Protein AF-A0A1S4E9Z4-F1 (afdb_monomer_lite)

Organism: Diaphorina citri (NCBI:txid121845)

Radius of gyration: 25.19 Å; chains: 1; bounding box: 58×31×71 Å

Secondary structure (DSSP, 8-state):
-HHHHHHHHHHHHHHHHHHHHHHHHHHHHHHHHHHHHHS-----HHHHHHHHHHHHHHHHHHHHHHHHHHHHHHHHHHHHHHHHHHHHHHHHHHHHHHHH-GGG--HHHHHHHHHHHHHHHHHHHHHHHHHHHHHHHHHHHHHHHHHHHHHHHHTT-HHHHHHHHHHHHHHHHT----EETTTEE-SHHHHHHHHHHHHHHHHHHHHHHHHHHHTT--

InterPro domains:
  IPR013604 7TM chemosensory receptor [PF08395] (8-210)

Structure (mmCIF, N/CA/C/O backbone):
data_AF-A0A1S4E9Z4-F1
#
_entry.id   AF-A0A1S4E9Z4-F1
#
loop_
_atom_site.group_PDB
_atom_site.id
_atom_site.type_symbol
_atom_site.label_atom_id
_atom_site.label_alt_id
_atom_site.label_comp_id
_atom_site.label_asym_id
_atom_site.label_entity_id
_atom_site.label_seq_id
_atom_site.pdbx_PDB_ins_code
_atom_site.Cartn_x
_atom_site.Cartn_y
_atom_site.Cartn_z
_atom_site.occupancy
_atom_site.B_iso_or_equiv
_atom_site.auth_seq_id
_atom_site.auth_comp_id
_atom_site.auth_asym_id
_atom_site.auth_atom_id
_atom_site.pdbx_PDB_model_num
ATOM 1 N N . MET A 1 1 ? -2.855 9.657 -20.434 1.00 43.00 1 MET A N 1
ATOM 2 C CA . MET A 1 1 ? -1.907 9.952 -19.331 1.00 43.00 1 MET A CA 1
ATOM 3 C C . MET A 1 1 ? -2.501 10.891 -18.266 1.00 43.00 1 MET A C 1
ATOM 5 O O . MET A 1 1 ? -2.193 10.701 -17.098 1.00 43.00 1 MET A O 1
ATOM 9 N N . ALA A 1 2 ? -3.390 11.838 -18.617 1.00 35.00 2 ALA A N 1
ATOM 10 C CA . ALA A 1 2 ? -4.047 12.732 -17.647 1.00 35.00 2 ALA A CA 1
ATOM 11 C C . ALA A 1 2 ? -5.065 12.035 -16.707 1.00 35.00 2 ALA A C 1
ATOM 13 O O . ALA A 1 2 ? -4.995 12.238 -15.501 1.00 35.00 2 ALA A O 1
ATOM 14 N N . CYS A 1 3 ? -5.935 11.147 -17.216 1.00 40.59 3 CYS A N 1
ATOM 15 C CA . CYS A 1 3 ? -6.922 10.420 -16.386 1.00 40.59 3 CYS A CA 1
ATOM 16 C C . CYS A 1 3 ? -6.298 9.486 -15.330 1.00 40.59 3 CYS A C 1
ATOM 18 O O . CYS A 1 3 ? -6.796 9.371 -14.216 1.00 40.59 3 CYS A O 1
ATOM 20 N N . THR A 1 4 ? -5.170 8.843 -15.641 1.00 50.19 4 THR A N 1
ATOM 21 C CA . THR A 1 4 ? -4.447 8.001 -14.670 1.00 50.19 4 THR A CA 1
ATOM 22 C C . THR A 1 4 ? -3.785 8.835 -13.571 1.00 50.19 4 THR A C 1
ATOM 24 O O . THR A 1 4 ? -3.665 8.390 -12.436 1.00 50.19 4 THR A O 1
ATOM 27 N N . LEU A 1 5 ? -3.383 10.075 -13.881 1.00 54.69 5 LEU A N 1
ATOM 28 C CA . LEU A 1 5 ? -2.789 10.979 -12.896 1.00 54.69 5 LEU A CA 1
ATOM 29 C C . LEU A 1 5 ? -3.843 11.483 -11.894 1.00 54.69 5 LEU A C 1
ATOM 31 O O . LEU A 1 5 ? -3.550 11.571 -10.704 1.00 54.69 5 LEU A O 1
ATOM 35 N N . SER A 1 6 ? -5.074 11.754 -12.348 1.00 61.81 6 SER A N 1
ATOM 36 C CA . SER A 1 6 ? -6.177 12.137 -11.457 1.00 61.81 6 SER A CA 1
ATOM 37 C C . SER A 1 6 ? -6.615 10.991 -10.545 1.00 61.81 6 SER A C 1
ATOM 39 O O . SER A 1 6 ? -6.809 11.222 -9.355 1.00 61.81 6 SER A O 1
ATOM 41 N N . ALA A 1 7 ? -6.700 9.760 -11.061 1.00 65.94 7 ALA A N 1
ATOM 42 C CA . ALA A 1 7 ? -7.062 8.588 -10.260 1.00 65.94 7 ALA A CA 1
ATOM 43 C C . ALA A 1 7 ? -6.019 8.289 -9.166 1.00 65.94 7 ALA A C 1
ATOM 45 O O . ALA A 1 7 ? -6.377 8.086 -8.009 1.00 65.94 7 ALA A O 1
ATOM 46 N N . ASN A 1 8 ? -4.723 8.368 -9.481 1.00 67.44 8 ASN A N 1
ATOM 47 C CA . ASN A 1 8 ? -3.658 8.102 -8.505 1.00 67.44 8 ASN A CA 1
ATOM 48 C C . ASN A 1 8 ? -3.582 9.157 -7.394 1.00 67.44 8 ASN A C 1
ATOM 50 O O . ASN A 1 8 ? -3.351 8.823 -6.227 1.00 67.44 8 ASN A O 1
ATOM 54 N N . ASN A 1 9 ? -3.803 10.428 -7.738 1.00 76.00 9 ASN A N 1
ATOM 55 C CA . ASN A 1 9 ? -3.884 11.504 -6.753 1.00 76.00 9 ASN A CA 1
ATOM 56 C C . ASN A 1 9 ? -5.102 11.322 -5.842 1.00 76.00 9 ASN A C 1
ATOM 58 O O . ASN A 1 9 ? -5.003 11.534 -4.636 1.00 76.00 9 ASN A O 1
ATOM 62 N N . LEU A 1 10 ? -6.222 10.873 -6.410 1.00 78.50 10 LEU A N 1
ATOM 63 C CA . LEU A 1 10 ? -7.445 10.595 -5.673 1.00 78.50 10 LEU A CA 1
ATOM 64 C C . LEU A 1 10 ? -7.266 9.411 -4.706 1.00 78.50 10 LEU A C 1
ATOM 66 O O . LEU A 1 10 ? -7.576 9.545 -3.526 1.00 78.50 10 LEU A O 1
ATOM 70 N N . ILE A 1 11 ? -6.682 8.295 -5.159 1.00 78.69 11 ILE A N 1
ATOM 71 C CA . ILE A 1 11 ? -6.365 7.135 -4.305 1.00 78.69 11 ILE A CA 1
ATOM 72 C C . ILE A 1 11 ? -5.409 7.544 -3.176 1.00 78.69 11 ILE A C 1
ATOM 74 O O . ILE A 1 11 ? -5.629 7.195 -2.018 1.00 78.69 11 ILE A O 1
ATOM 78 N N . SER A 1 12 ? -4.374 8.329 -3.487 1.00 78.44 12 SER A N 1
ATOM 79 C CA . SER A 1 12 ? -3.409 8.804 -2.488 1.00 78.44 12 SER A CA 1
ATOM 80 C C . SER A 1 12 ? -4.058 9.721 -1.449 1.00 78.44 12 SER A C 1
ATOM 82 O O . SER A 1 12 ? -3.782 9.582 -0.258 1.00 78.44 12 SER A O 1
ATOM 84 N N . LEU A 1 13 ? -4.948 10.624 -1.880 1.00 82.31 13 LEU A N 1
ATOM 85 C CA . LEU A 1 13 ? -5.719 11.494 -0.993 1.00 82.31 13 LEU A CA 1
ATOM 86 C C . LEU A 1 13 ? -6.661 10.682 -0.097 1.00 82.31 13 LEU A C 1
ATOM 88 O O . LEU A 1 13 ? -6.717 10.927 1.105 1.00 82.31 13 LEU A O 1
ATOM 92 N N . PHE A 1 14 ? -7.349 9.677 -0.643 1.00 81.81 14 PHE A N 1
ATOM 93 C CA . PHE A 1 14 ? -8.195 8.793 0.156 1.00 81.81 14 PHE A CA 1
ATOM 94 C C . PHE A 1 14 ? -7.383 8.015 1.190 1.00 81.81 14 PHE A C 1
ATOM 96 O O . PHE A 1 14 ? -7.739 8.020 2.364 1.00 81.81 14 PHE A O 1
ATOM 103 N N . LEU A 1 15 ? -6.247 7.425 0.808 1.00 80.44 15 LEU A N 1
ATOM 104 C CA . LEU A 1 15 ? -5.346 6.758 1.755 1.00 80.44 15 LEU A CA 1
ATOM 105 C C . LEU A 1 15 ? -4.772 7.727 2.806 1.00 80.44 15 LEU A C 1
ATOM 107 O O . LEU A 1 15 ? -4.434 7.307 3.914 1.00 80.44 15 LEU A O 1
ATOM 111 N N . LEU A 1 16 ? -4.639 9.018 2.481 1.00 82.06 16 LEU A N 1
ATOM 112 C CA . LEU A 1 16 ? -4.282 10.073 3.435 1.00 82.06 16 LEU A CA 1
ATOM 113 C C . LEU A 1 16 ? -5.369 10.302 4.475 1.00 82.06 16 LEU A C 1
ATOM 115 O O . LEU A 1 16 ? -5.089 10.246 5.673 1.00 82.06 16 LEU A O 1
ATOM 119 N N . ILE A 1 17 ? -6.598 10.498 4.009 1.00 82.50 17 ILE A N 1
ATOM 120 C CA . ILE A 1 17 ? -7.764 10.685 4.867 1.00 82.50 17 ILE A CA 1
ATOM 121 C C . ILE A 1 17 ? -7.945 9.458 5.768 1.00 82.50 17 ILE A C 1
ATOM 123 O O . ILE A 1 17 ? -8.094 9.617 6.976 1.00 82.50 17 ILE A O 1
ATOM 127 N N . MET A 1 18 ? -7.821 8.243 5.221 1.00 80.38 18 MET A N 1
ATOM 128 C CA . MET A 1 18 ? -7.981 7.015 6.002 1.00 80.38 18 MET A CA 1
ATOM 129 C C . MET A 1 18 ? -6.928 6.850 7.100 1.00 80.38 18 MET A C 1
ATOM 131 O O . MET A 1 18 ? -7.279 6.482 8.221 1.00 80.38 18 MET A O 1
ATOM 135 N N . GLU A 1 19 ? -5.649 7.128 6.817 1.00 81.62 19 GLU A N 1
ATOM 136 C CA . GLU A 1 19 ? -4.613 7.071 7.859 1.00 81.62 19 GLU A CA 1
ATOM 137 C C . GLU A 1 19 ? -4.897 8.097 8.959 1.00 81.62 19 GLU A C 1
ATOM 139 O O . GLU A 1 19 ? -4.782 7.775 10.141 1.00 81.62 19 GLU A O 1
ATOM 144 N N . PHE A 1 20 ? -5.288 9.320 8.588 1.00 80.44 20 PHE A N 1
ATOM 145 C CA . PHE A 1 20 ? -5.605 10.361 9.562 1.00 80.44 20 PHE A CA 1
ATOM 146 C C . PHE A 1 20 ? -6.787 9.956 10.452 1.00 80.44 20 PHE A C 1
ATOM 148 O O . PHE A 1 20 ? -6.697 10.070 11.674 1.00 80.44 20 PHE A O 1
ATOM 155 N N . SER A 1 21 ? -7.852 9.409 9.860 1.00 82.56 21 SER A N 1
ATOM 156 C CA . SER A 1 21 ? -9.014 8.904 10.593 1.00 82.56 21 SER A CA 1
ATOM 157 C C . SER A 1 21 ? -8.640 7.803 11.589 1.00 82.56 21 SER A C 1
ATOM 159 O O . SER A 1 21 ? -9.035 7.880 12.751 1.00 82.56 21 SER A O 1
ATOM 161 N N . TYR A 1 22 ? -7.836 6.811 11.189 1.00 78.69 22 TYR A N 1
ATOM 162 C CA . TYR A 1 22 ? -7.399 5.758 12.114 1.00 78.69 22 TYR A CA 1
ATOM 163 C C . TYR A 1 22 ? -6.471 6.264 13.207 1.00 78.69 22 TYR A C 1
ATOM 165 O O . TYR A 1 22 ? -6.598 5.857 14.362 1.00 78.69 22 TYR A O 1
ATOM 173 N N . LYS A 1 23 ? -5.561 7.178 12.871 1.00 80.94 23 LYS A N 1
ATOM 174 C CA . LYS A 1 23 ? -4.665 7.789 13.850 1.00 80.94 23 LYS A CA 1
ATOM 175 C C . LYS A 1 23 ? -5.448 8.538 14.928 1.00 80.94 23 LYS A C 1
ATOM 177 O O . LYS A 1 23 ? -5.080 8.464 16.099 1.00 80.94 23 LYS A O 1
ATOM 182 N N . GLU A 1 24 ? -6.534 9.206 14.548 1.00 83.19 24 GLU A N 1
ATOM 183 C CA . GLU A 1 24 ? -7.427 9.893 15.480 1.00 83.19 24 GLU A CA 1
ATOM 184 C C . GLU A 1 24 ? -8.191 8.909 16.382 1.00 83.19 24 GLU A C 1
ATOM 186 O O . GLU A 1 24 ? -8.194 9.082 17.599 1.00 83.19 24 GLU A O 1
ATOM 191 N N . ILE A 1 25 ? -8.746 7.817 15.838 1.00 78.06 25 ILE A N 1
ATOM 192 C CA . ILE A 1 25 ? -9.375 6.759 16.658 1.00 78.06 25 ILE A CA 1
ATOM 193 C C . ILE A 1 25 ? -8.369 6.179 17.657 1.00 78.06 25 ILE A C 1
ATOM 195 O O . ILE A 1 25 ? -8.655 6.069 18.850 1.00 78.06 25 ILE A O 1
ATOM 199 N N . THR A 1 26 ? -7.173 5.823 17.185 1.00 80.88 26 THR A N 1
ATOM 200 C CA . THR A 1 26 ? -6.109 5.260 18.023 1.00 80.88 26 THR A CA 1
ATOM 201 C C . THR A 1 26 ? -5.676 6.246 19.106 1.00 80.88 26 THR A C 1
ATOM 203 O O . THR A 1 26 ? -5.389 5.838 20.233 1.00 80.88 26 THR A O 1
ATOM 206 N N . ARG A 1 27 ? -5.661 7.549 18.809 1.00 83.25 27 ARG A N 1
ATOM 207 C CA . ARG A 1 27 ? -5.411 8.594 19.804 1.00 83.25 27 ARG A CA 1
ATOM 208 C C . ARG A 1 27 ? -6.520 8.638 20.857 1.00 83.25 27 ARG A C 1
ATOM 210 O O . ARG A 1 27 ? -6.200 8.578 22.040 1.00 83.25 27 ARG A O 1
ATOM 217 N N . GLN A 1 28 ? -7.791 8.659 20.457 1.00 80.44 28 GLN A N 1
ATOM 218 C CA . GLN A 1 28 ? -8.918 8.659 21.399 1.00 80.44 28 GLN A CA 1
ATOM 219 C C . GLN A 1 28 ? -8.912 7.416 22.300 1.00 80.44 28 GLN A C 1
ATOM 221 O O . GLN A 1 28 ? -9.131 7.521 23.505 1.00 80.44 28 GLN A O 1
ATOM 226 N N . LEU A 1 29 ? -8.582 6.242 21.752 1.00 75.50 29 LEU A N 1
ATOM 227 C CA . LEU A 1 29 ? -8.421 5.010 22.529 1.00 75.50 29 LEU A CA 1
ATOM 228 C C . LEU A 1 29 ? -7.267 5.101 23.544 1.00 75.50 29 LEU A C 1
ATOM 230 O O . LEU A 1 29 ? -7.413 4.656 24.685 1.00 75.50 29 LEU A O 1
ATOM 234 N N . LYS A 1 30 ? -6.134 5.709 23.165 1.00 80.38 30 LYS A N 1
ATOM 235 C CA . LYS A 1 30 ? -5.008 5.956 24.083 1.00 80.38 30 LYS A CA 1
ATOM 236 C C . LYS A 1 30 ? -5.375 6.945 25.185 1.00 80.38 30 LYS A C 1
ATOM 238 O O . LYS A 1 30 ? -5.059 6.686 26.345 1.00 80.38 30 LYS A O 1
ATOM 243 N N . ASP A 1 31 ? -6.068 8.027 24.844 1.00 80.38 31 ASP A N 1
ATOM 244 C CA . ASP A 1 31 ? -6.520 9.031 25.808 1.00 80.38 31 ASP A CA 1
ATOM 245 C C . ASP A 1 31 ? -7.483 8.401 26.822 1.00 80.38 31 ASP A C 1
ATOM 247 O O . ASP A 1 31 ? -7.303 8.566 28.029 1.00 80.38 31 ASP A O 1
ATOM 251 N N . LEU A 1 32 ? -8.420 7.561 26.368 1.00 70.19 32 LEU A N 1
ATOM 252 C CA . LEU A 1 32 ? -9.260 6.758 27.258 1.00 70.19 32 LEU A CA 1
ATOM 253 C C . LEU A 1 32 ? -8.442 5.819 28.142 1.00 70.19 32 LEU A C 1
ATOM 255 O O . LEU A 1 32 ? -8.691 5.744 29.341 1.00 70.19 32 LEU A O 1
ATOM 259 N N . SER A 1 33 ? -7.453 5.122 27.583 1.00 68.00 33 SER A N 1
ATOM 260 C CA . SER A 1 33 ? -6.565 4.228 28.339 1.00 68.00 33 SER A CA 1
ATOM 261 C C . SER A 1 33 ? -5.770 4.957 29.429 1.00 68.00 33 SER A C 1
ATOM 263 O O . SER A 1 33 ? -5.533 4.370 30.490 1.00 68.00 33 SER A O 1
ATOM 265 N N . ASN A 1 34 ? -5.377 6.209 29.184 1.00 70.56 34 ASN A N 1
ATOM 266 C CA . ASN A 1 34 ? -4.647 7.050 30.132 1.00 70.56 34 ASN A CA 1
ATOM 267 C C . ASN A 1 34 ? -5.576 7.637 31.202 1.00 70.56 34 ASN A C 1
ATOM 269 O O . ASN A 1 34 ? -5.252 7.583 32.383 1.00 70.56 34 ASN A O 1
ATOM 273 N N . VAL A 1 35 ? -6.760 8.127 30.821 1.00 66.44 35 VAL A N 1
ATOM 274 C CA . VAL A 1 35 ? -7.779 8.625 31.767 1.00 66.44 35 VAL A CA 1
ATOM 275 C C . VAL A 1 35 ? -8.266 7.509 32.695 1.00 66.44 35 VAL A C 1
ATOM 277 O O . VAL A 1 35 ? -8.424 7.729 33.895 1.00 66.44 35 VAL A O 1
ATOM 280 N N . SER A 1 36 ? -8.423 6.294 32.163 1.00 56.03 36 SER A N 1
ATOM 281 C CA . SER A 1 36 ? -8.783 5.098 32.939 1.00 56.03 36 SER A CA 1
ATOM 282 C C . SER A 1 36 ? -7.702 4.687 33.947 1.00 56.03 36 SER A C 1
ATOM 284 O O . SER A 1 36 ? -7.989 3.947 34.880 1.00 56.03 36 SER A O 1
ATOM 286 N N . LEU A 1 37 ? -6.454 5.137 33.761 1.00 54.00 37 LEU A N 1
ATOM 287 C CA . LEU A 1 37 ? -5.337 4.845 34.662 1.00 54.00 37 LEU A CA 1
ATOM 288 C C . LEU A 1 37 ? -5.377 5.706 35.939 1.00 54.00 37 LEU A C 1
ATOM 290 O O . LEU A 1 37 ? -4.824 5.309 36.959 1.00 54.00 37 LEU A O 1
ATOM 294 N N . THR A 1 38 ? -6.014 6.880 35.883 1.00 52.72 38 THR A N 1
ATOM 295 C CA . THR A 1 38 ? -5.905 7.919 36.925 1.00 52.72 38 THR A CA 1
ATOM 296 C C . THR A 1 38 ? -7.136 8.004 37.826 1.00 52.72 38 THR A C 1
ATOM 298 O O . THR A 1 38 ? -7.078 8.588 38.906 1.00 52.72 38 THR A O 1
ATOM 301 N N . ARG A 1 39 ? -8.280 7.459 37.403 1.00 47.03 39 ARG A N 1
ATOM 302 C CA . ARG A 1 39 ? -9.539 7.612 38.136 1.00 47.03 39 ARG A CA 1
ATOM 303 C C . ARG A 1 39 ? -10.352 6.330 38.043 1.00 47.03 39 ARG A C 1
ATOM 305 O O . ARG A 1 39 ? -10.530 5.799 36.953 1.00 47.03 39 ARG A O 1
ATOM 312 N N . THR A 1 40 ? -10.853 5.870 39.187 1.00 46.25 40 THR A N 1
ATOM 313 C CA . THR A 1 40 ? -11.803 4.764 39.369 1.00 46.25 40 THR A CA 1
ATOM 314 C C . THR A 1 40 ? -13.086 5.045 38.583 1.00 46.25 40 THR A C 1
ATOM 316 O O . THR A 1 40 ? -14.074 5.530 39.124 1.00 46.25 40 THR A O 1
ATOM 319 N N . VAL A 1 41 ? -13.045 4.861 37.270 1.00 51.47 41 VAL A N 1
ATOM 320 C CA . VAL A 1 41 ? -14.115 5.246 36.357 1.00 51.47 41 VAL A CA 1
ATOM 321 C C . VAL A 1 41 ? -14.566 3.984 35.659 1.00 51.47 41 VAL A C 1
ATOM 323 O O . VAL A 1 41 ? -13.872 3.455 34.797 1.00 51.47 41 VAL A O 1
ATOM 326 N N . LEU A 1 42 ? -15.746 3.538 36.093 1.00 52.66 42 LEU A N 1
ATOM 327 C CA . LEU A 1 42 ? -16.784 2.923 35.276 1.00 52.66 42 LEU A CA 1
ATOM 328 C C . LEU A 1 42 ? -16.580 3.390 33.835 1.00 52.66 42 LEU A C 1
ATOM 330 O O . LEU A 1 42 ? -16.887 4.544 33.521 1.00 52.66 42 LEU A O 1
ATOM 334 N N . ILE A 1 43 ? -15.927 2.562 33.017 1.00 56.72 43 ILE A N 1
ATOM 335 C CA . ILE A 1 43 ? -15.601 2.905 31.632 1.00 56.72 43 ILE A CA 1
ATOM 336 C C . ILE A 1 43 ? -16.911 3.396 31.047 1.00 56.72 43 ILE A C 1
ATOM 338 O O . ILE A 1 43 ? -17.878 2.640 31.058 1.00 56.72 43 ILE A O 1
ATOM 342 N N . SER A 1 44 ? -16.995 4.676 30.660 1.00 62.72 44 SER A N 1
ATOM 343 C CA . SER A 1 44 ? -18.263 5.234 30.198 1.00 62.72 44 SER A CA 1
ATOM 344 C C . SER A 1 44 ? -18.644 4.438 28.961 1.00 62.72 44 SER A C 1
ATOM 346 O O . SER A 1 44 ? -18.094 4.641 27.877 1.00 62.72 44 SER A O 1
ATOM 348 N N . THR A 1 45 ? -19.523 3.462 29.155 1.00 65.56 45 THR A N 1
ATOM 349 C CA . THR A 1 45 ? -19.918 2.465 28.164 1.00 65.56 45 THR A CA 1
ATOM 350 C C . THR A 1 45 ? -20.433 3.173 26.920 1.00 65.56 45 THR A C 1
ATOM 352 O O . THR A 1 45 ? -20.124 2.763 25.808 1.00 65.56 45 THR A O 1
ATOM 355 N N . ASN A 1 46 ? -21.066 4.334 27.107 1.00 69.31 46 ASN A N 1
ATOM 356 C CA . ASN A 1 46 ? -21.480 5.265 26.061 1.00 69.31 46 ASN A CA 1
ATOM 357 C C . ASN A 1 46 ? -20.318 5.789 25.198 1.00 69.31 46 ASN A C 1
ATOM 359 O O . ASN A 1 46 ? -20.461 5.903 23.982 1.00 69.31 46 ASN A O 1
ATOM 363 N N . HIS A 1 47 ? -19.159 6.096 25.785 1.00 72.12 47 HIS A N 1
ATOM 364 C CA . HIS A 1 47 ? -17.995 6.571 25.036 1.00 72.12 47 HIS A CA 1
ATOM 365 C C . HIS A 1 47 ? -17.342 5.436 24.235 1.00 72.12 47 HIS A C 1
ATOM 367 O O . HIS A 1 47 ? -17.040 5.621 23.057 1.00 72.12 47 HIS A O 1
ATOM 373 N N . VAL A 1 48 ? -17.189 4.247 24.831 1.00 76.00 48 VAL A N 1
ATOM 374 C CA . VAL A 1 48 ? -16.686 3.058 24.115 1.00 76.00 48 VAL A CA 1
ATOM 375 C C . VAL A 1 48 ? -17.644 2.656 22.998 1.00 76.00 48 VAL A C 1
ATOM 377 O O . VAL A 1 48 ? -17.209 2.376 21.885 1.00 76.00 48 VAL A O 1
ATOM 380 N N . HIS A 1 49 ? -18.951 2.711 23.255 1.00 78.38 49 HIS A N 1
ATOM 381 C CA . HIS A 1 49 ? -19.976 2.460 22.250 1.00 78.38 49 HIS A CA 1
ATOM 382 C C . HIS A 1 49 ? -19.879 3.448 21.083 1.00 78.38 49 HIS A C 1
ATOM 384 O O . HIS A 1 49 ? -19.968 3.050 19.923 1.00 78.38 49 HIS A O 1
ATOM 390 N N . ARG A 1 50 ? -19.651 4.736 21.368 1.00 78.94 50 ARG A N 1
ATOM 391 C CA . ARG A 1 50 ? -19.474 5.757 20.330 1.00 78.94 50 ARG A CA 1
ATOM 392 C C . ARG A 1 50 ? -18.225 5.506 19.487 1.00 78.94 50 ARG A C 1
ATOM 394 O O . ARG A 1 50 ? -18.312 5.559 18.266 1.00 78.94 50 ARG A O 1
ATOM 401 N N . ILE A 1 51 ? -17.089 5.184 20.112 1.00 80.00 51 ILE A N 1
ATOM 402 C CA . ILE A 1 51 ? -15.861 4.839 19.376 1.00 80.00 51 ILE A CA 1
ATOM 403 C C . ILE A 1 51 ? -16.065 3.580 18.532 1.00 80.00 51 ILE A C 1
ATOM 405 O O . ILE A 1 51 ? -15.633 3.551 17.383 1.00 80.00 51 ILE A O 1
ATOM 409 N N . ARG A 1 52 ? -16.767 2.570 19.057 1.00 81.56 52 ARG A N 1
ATOM 410 C CA . ARG A 1 52 ? -17.122 1.361 18.304 1.00 81.56 52 ARG A CA 1
ATOM 411 C C . ARG A 1 52 ? -17.931 1.690 17.050 1.00 81.56 52 ARG A C 1
ATOM 413 O O . ARG A 1 52 ? -17.609 1.168 15.987 1.00 81.56 52 ARG A O 1
ATOM 420 N N . LEU A 1 53 ? -18.945 2.553 17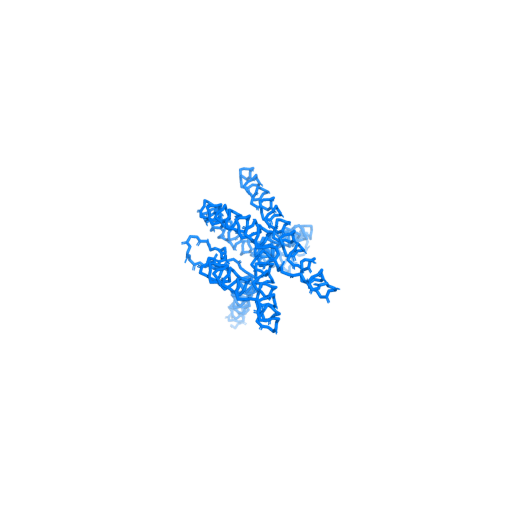.155 1.00 81.75 53 LEU A N 1
ATOM 421 C CA . LEU A 1 53 ? -19.749 2.986 16.003 1.00 81.75 53 LEU A CA 1
ATOM 422 C C . LEU A 1 53 ? -18.901 3.727 14.963 1.00 81.75 53 LEU A C 1
ATOM 424 O O . LEU A 1 53 ? -18.951 3.387 13.786 1.00 81.75 53 LEU A O 1
ATOM 428 N N . ILE A 1 54 ? -18.063 4.670 15.400 1.00 81.06 54 ILE A N 1
ATOM 429 C CA . ILE A 1 54 ? -17.165 5.419 14.508 1.00 81.06 54 ILE A CA 1
ATOM 430 C C . ILE A 1 54 ? -16.186 4.469 13.801 1.00 81.06 54 ILE A C 1
ATOM 432 O O . ILE A 1 54 ? -16.012 4.538 12.585 1.00 81.06 54 ILE A O 1
ATOM 436 N N . HIS A 1 55 ? -15.579 3.537 14.543 1.00 85.12 55 HIS A N 1
ATOM 437 C CA . HIS A 1 55 ? -14.696 2.518 13.980 1.00 85.12 55 HIS A CA 1
ATOM 438 C C . HIS A 1 55 ? -15.433 1.632 12.968 1.00 85.12 55 HIS A C 1
ATOM 440 O O . HIS A 1 55 ? -14.891 1.317 11.908 1.00 85.12 55 HIS A O 1
ATOM 446 N N . TRP A 1 56 ? -16.674 1.241 13.268 1.00 86.00 56 TRP A N 1
ATOM 447 C CA . TRP A 1 56 ? -17.505 0.438 12.377 1.00 86.00 56 TRP A CA 1
ATOM 448 C C . TRP A 1 56 ? -17.799 1.152 11.057 1.00 86.00 56 TRP A C 1
ATOM 450 O O . TRP A 1 56 ? -17.603 0.561 9.993 1.00 86.00 56 TRP A O 1
ATOM 460 N N . GLU A 1 57 ? -18.228 2.413 11.118 1.00 85.62 57 GLU A N 1
ATOM 461 C CA . GLU A 1 57 ? -18.525 3.225 9.937 1.00 85.62 57 GLU A CA 1
ATOM 462 C C . GLU A 1 57 ? -17.278 3.439 9.080 1.00 85.62 57 GLU A C 1
ATOM 464 O O . GLU A 1 57 ? -17.304 3.161 7.882 1.00 85.62 57 GLU A O 1
ATOM 469 N N . ILE A 1 58 ? -16.161 3.834 9.696 1.00 83.56 58 ILE A N 1
ATOM 470 C CA . ILE A 1 58 ? -14.890 4.049 8.995 1.00 83.56 58 ILE A CA 1
ATOM 471 C C . ILE A 1 58 ? -14.420 2.759 8.327 1.00 83.56 58 ILE A C 1
ATOM 473 O O . ILE A 1 58 ? -14.118 2.764 7.135 1.00 83.56 58 ILE A O 1
ATOM 477 N N . THR A 1 59 ? -14.441 1.634 9.043 1.00 85.06 59 THR A N 1
ATOM 478 C CA . THR A 1 59 ? -14.040 0.339 8.475 1.00 85.06 59 THR A CA 1
ATOM 479 C C . THR A 1 59 ? -14.941 -0.052 7.299 1.00 85.06 59 THR A C 1
ATOM 481 O O . THR A 1 59 ? -14.460 -0.572 6.291 1.00 85.06 59 THR A O 1
ATOM 484 N N . SER A 1 60 ? -16.247 0.221 7.389 1.00 86.50 60 SER A N 1
ATOM 485 C CA . SER A 1 60 ? -17.197 -0.033 6.301 1.00 86.50 60 SER A CA 1
ATOM 486 C C . SER A 1 60 ? -16.882 0.823 5.075 1.00 86.50 60 SER A C 1
ATOM 488 O O . SER A 1 60 ? -16.769 0.292 3.971 1.00 86.50 60 SER A O 1
ATOM 490 N N . ILE A 1 61 ? -16.680 2.131 5.267 1.00 85.19 61 ILE A N 1
ATOM 491 C CA . ILE A 1 61 ? -16.332 3.075 4.199 1.00 85.19 61 ILE A CA 1
ATOM 492 C C . ILE A 1 61 ? -15.045 2.629 3.497 1.00 85.19 61 ILE A C 1
ATOM 494 O O . ILE A 1 61 ? -15.007 2.578 2.271 1.00 85.19 61 ILE A O 1
ATOM 498 N N . ILE A 1 62 ? -14.019 2.217 4.245 1.00 83.69 62 ILE A N 1
ATOM 499 C CA . ILE A 1 62 ? -12.753 1.748 3.662 1.00 83.69 62 ILE A CA 1
ATOM 500 C C . ILE A 1 62 ? -12.951 0.489 2.848 1.00 83.69 62 ILE A C 1
ATOM 502 O O . ILE A 1 62 ? -12.386 0.390 1.767 1.00 83.69 62 ILE A O 1
ATOM 506 N N . LYS A 1 63 ? -13.738 -0.475 3.331 1.00 85.25 63 LYS A N 1
ATOM 507 C CA . LYS A 1 63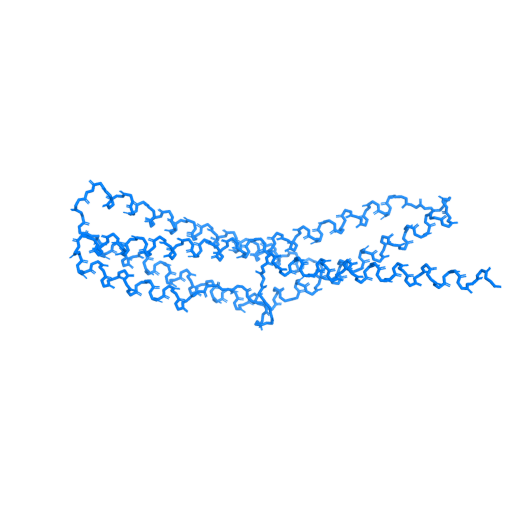 ? -14.004 -1.698 2.567 1.00 85.25 63 LYS A CA 1
ATOM 508 C C . LYS A 1 63 ? -14.720 -1.393 1.253 1.00 85.25 63 LYS A C 1
ATOM 510 O O . LYS A 1 63 ? -14.330 -1.940 0.225 1.00 85.25 63 LYS A O 1
ATOM 515 N N . HIS A 1 64 ? -15.691 -0.480 1.261 1.00 84.06 64 HIS A N 1
ATOM 516 C CA . HIS A 1 64 ? -16.357 -0.034 0.035 1.00 84.06 64 HIS A CA 1
ATOM 517 C C . HIS A 1 64 ? -15.394 0.683 -0.916 1.00 84.06 64 HIS A C 1
ATOM 519 O O . HIS A 1 64 ? -15.312 0.321 -2.084 1.00 84.06 64 HIS A O 1
ATOM 525 N N . ILE A 1 65 ? -14.614 1.643 -0.416 1.00 81.75 65 ILE A N 1
ATOM 526 C CA . ILE A 1 65 ? -13.625 2.385 -1.210 1.00 81.75 65 ILE A CA 1
ATOM 527 C C . ILE A 1 65 ? -12.565 1.433 -1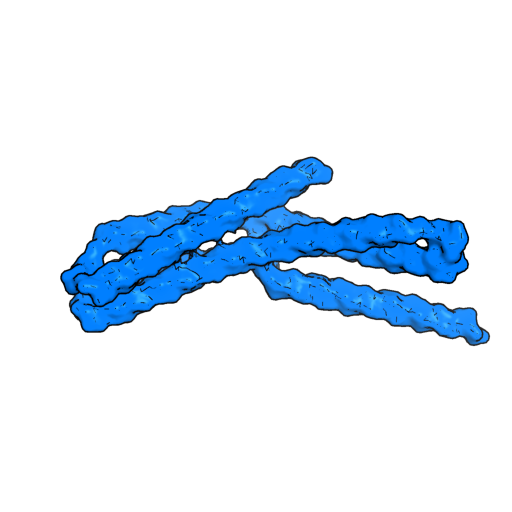.776 1.00 81.75 65 ILE A C 1
ATOM 529 O O . ILE A 1 65 ? -12.292 1.460 -2.971 1.00 81.75 65 ILE A O 1
ATOM 533 N N . SER A 1 66 ? -12.007 0.557 -0.942 1.00 84.38 66 SER A N 1
ATOM 534 C CA . SER A 1 66 ? -11.026 -0.458 -1.337 1.00 84.38 66 SER A CA 1
ATOM 535 C C . SER A 1 66 ? -11.586 -1.353 -2.440 1.00 84.38 66 SER A C 1
ATOM 537 O O . SER A 1 66 ? -10.909 -1.571 -3.436 1.00 84.38 66 SER A O 1
ATOM 539 N N . SER A 1 67 ? -12.848 -1.784 -2.335 1.00 85.25 67 SER A N 1
ATOM 540 C CA . SER A 1 67 ? -13.508 -2.570 -3.383 1.00 85.25 67 SER A CA 1
ATOM 541 C C . SER A 1 67 ? -13.726 -1.784 -4.680 1.00 85.25 67 SER A C 1
ATOM 543 O O . SER A 1 67 ? -13.581 -2.363 -5.753 1.00 85.25 67 SER A O 1
ATOM 545 N N . CYS A 1 68 ? -14.067 -0.493 -4.611 1.00 85.06 68 CYS A N 1
ATOM 546 C CA . CYS A 1 68 ? -14.256 0.346 -5.799 1.00 85.06 68 CYS A CA 1
ATOM 547 C C . CYS A 1 68 ? -12.933 0.594 -6.535 1.00 85.06 68 CYS A C 1
ATOM 549 O O . CYS A 1 68 ? -12.871 0.465 -7.754 1.00 85.06 68 CYS A O 1
ATOM 551 N N . PHE A 1 69 ? -11.867 0.902 -5.794 1.00 83.62 69 PHE A N 1
ATOM 552 C CA . PHE A 1 69 ? -10.544 1.183 -6.356 1.00 83.62 69 PHE A CA 1
ATOM 553 C C . PHE A 1 69 ? -9.683 -0.072 -6.537 1.00 83.62 69 PHE A C 1
ATOM 555 O O . PHE A 1 69 ? -8.551 0.035 -7.000 1.00 83.62 69 PHE A O 1
ATOM 562 N N . ALA A 1 70 ? -10.193 -1.263 -6.212 1.00 86.25 70 ALA A N 1
ATOM 563 C CA . ALA A 1 70 ? -9.466 -2.525 -6.342 1.00 86.25 70 ALA A CA 1
ATOM 564 C C . ALA A 1 70 ? -8.950 -2.745 -7.773 1.00 86.25 70 ALA A C 1
ATOM 566 O O . ALA A 1 70 ? -7.822 -3.203 -7.972 1.00 86.25 70 ALA A O 1
ATOM 567 N N . PHE A 1 71 ? -9.767 -2.382 -8.764 1.00 85.88 71 PHE A N 1
ATOM 568 C CA . PHE A 1 71 ? -9.418 -2.480 -10.177 1.00 85.88 71 PHE A CA 1
ATOM 569 C C . PHE A 1 71 ? -8.408 -1.412 -10.606 1.00 85.88 71 PHE A C 1
ATOM 571 O O . PHE A 1 71 ? -7.437 -1.724 -11.293 1.00 85.88 71 PHE A O 1
ATOM 578 N N . ASP A 1 72 ? -8.565 -0.173 -10.138 1.00 85.62 72 ASP A N 1
ATOM 579 C CA . ASP A 1 72 ? -7.601 0.899 -10.409 1.00 85.62 72 ASP A CA 1
ATOM 580 C C . ASP A 1 72 ? -6.228 0.588 -9.797 1.00 85.62 72 ASP A C 1
ATOM 582 O O . ASP A 1 72 ? -5.192 0.767 -10.437 1.00 85.62 72 ASP A O 1
ATOM 586 N N . MET A 1 73 ? -6.216 0.036 -8.583 1.00 85.25 73 MET A N 1
ATOM 587 C CA . MET A 1 73 ? -5.025 -0.473 -7.905 1.00 85.25 73 MET A CA 1
ATOM 588 C C . MET A 1 73 ? -4.332 -1.579 -8.714 1.00 85.25 73 MET A C 1
ATOM 590 O O . MET A 1 73 ? -3.101 -1.589 -8.823 1.00 85.25 73 MET A O 1
ATOM 594 N N . LEU A 1 74 ? -5.108 -2.487 -9.318 1.00 87.44 74 LEU A N 1
ATOM 595 C CA . LEU A 1 74 ? -4.581 -3.521 -10.205 1.00 87.44 74 LEU A CA 1
ATOM 596 C C . LEU A 1 74 ? -3.943 -2.902 -11.452 1.00 87.44 74 LEU A C 1
ATOM 598 O O . LEU A 1 74 ? -2.779 -3.181 -11.743 1.00 87.44 74 LEU A O 1
ATOM 602 N N . ILE A 1 75 ? -4.662 -2.027 -12.157 1.00 88.25 75 ILE A N 1
ATOM 603 C CA . ILE A 1 75 ? -4.150 -1.362 -13.360 1.00 88.25 75 ILE A CA 1
ATOM 604 C C . ILE A 1 75 ? -2.873 -0.581 -13.051 1.00 88.25 75 ILE A C 1
ATOM 606 O O . ILE A 1 75 ? -1.904 -0.681 -13.808 1.00 88.25 75 ILE A O 1
ATOM 610 N N . GLU A 1 76 ? -2.826 0.161 -11.945 1.00 84.75 76 GLU A N 1
ATOM 611 C CA . GLU A 1 76 ? -1.646 0.945 -11.576 1.00 84.75 76 GLU A CA 1
ATOM 612 C C . GLU A 1 76 ? -0.447 0.047 -11.247 1.00 84.75 76 GLU A C 1
ATOM 614 O O . GLU A 1 76 ? 0.677 0.363 -11.642 1.00 84.75 76 GLU A O 1
ATOM 619 N N . SER A 1 77 ? -0.661 -1.099 -10.594 1.00 85.69 77 SER A N 1
ATOM 620 C CA . SER A 1 77 ? 0.416 -2.055 -10.299 1.00 85.69 77 SER A CA 1
ATOM 621 C C . SER A 1 77 ? 1.019 -2.686 -11.564 1.00 85.69 77 SER A C 1
ATOM 623 O O . SER A 1 77 ? 2.244 -2.739 -11.719 1.00 85.69 77 SER A O 1
ATOM 625 N N . VAL A 1 78 ? 0.172 -3.090 -12.518 1.00 87.94 78 VAL A N 1
ATOM 626 C CA . VAL A 1 78 ? 0.594 -3.662 -13.802 1.00 87.94 78 VAL A CA 1
ATOM 627 C C . VAL A 1 78 ? 1.301 -2.591 -14.624 1.00 87.94 78 VAL A C 1
ATOM 629 O O . VAL A 1 78 ? 2.400 -2.812 -15.130 1.00 87.94 78 VAL A O 1
ATOM 632 N N . THR A 1 79 ? 0.721 -1.393 -14.686 1.00 88.00 79 THR A N 1
ATOM 633 C CA . THR A 1 79 ? 1.298 -0.256 -15.408 1.00 88.00 79 THR A CA 1
ATOM 634 C C . THR A 1 79 ? 2.654 0.142 -14.824 1.00 88.00 79 THR A C 1
ATOM 636 O O . THR A 1 79 ? 3.593 0.403 -15.577 1.00 88.00 79 THR A O 1
ATOM 639 N N . SER A 1 80 ? 2.791 0.158 -13.497 1.00 86.69 80 SER A N 1
ATOM 640 C CA . SER A 1 80 ? 4.059 0.439 -12.815 1.00 86.69 80 SER A CA 1
ATOM 641 C C . SER A 1 80 ? 5.115 -0.609 -13.153 1.00 86.69 80 SER A C 1
ATOM 643 O O . SER A 1 80 ? 6.238 -0.249 -13.502 1.00 86.69 80 SER A O 1
ATOM 645 N N . THR A 1 81 ? 4.743 -1.890 -13.153 1.00 85.19 81 THR A N 1
ATOM 646 C CA . THR A 1 81 ? 5.646 -2.997 -13.504 1.00 85.19 81 THR A CA 1
ATOM 647 C C . THR A 1 81 ? 6.131 -2.892 -14.951 1.00 85.19 81 THR A C 1
ATOM 649 O O . THR A 1 81 ? 7.334 -2.926 -15.208 1.00 85.19 81 THR A O 1
ATOM 652 N N . VAL A 1 82 ? 5.221 -2.670 -15.906 1.00 88.75 82 VAL A N 1
ATOM 653 C CA . VAL A 1 82 ? 5.572 -2.497 -17.326 1.00 88.75 82 VAL A CA 1
ATOM 654 C C . VAL A 1 82 ? 6.476 -1.279 -17.531 1.00 88.75 82 VAL A C 1
ATOM 656 O O . VAL A 1 82 ? 7.461 -1.361 -18.266 1.00 88.75 82 VAL A O 1
ATOM 659 N N . ARG A 1 83 ? 6.198 -0.154 -16.855 1.00 88.69 83 ARG A N 1
ATOM 660 C CA . ARG A 1 83 ? 7.043 1.050 -16.925 1.00 88.69 83 ARG A CA 1
ATOM 661 C C . ARG A 1 83 ? 8.447 0.796 -16.379 1.00 88.69 83 ARG A C 1
ATOM 663 O O . ARG A 1 83 ? 9.407 1.240 -17.000 1.00 88.69 83 ARG A O 1
ATOM 670 N N . VAL A 1 84 ? 8.580 0.080 -15.261 1.00 87.69 84 VAL A N 1
ATOM 671 C CA . VAL A 1 84 ? 9.891 -0.284 -14.698 1.00 87.69 84 VAL A CA 1
ATOM 672 C C . VAL A 1 84 ? 10.697 -1.109 -15.701 1.00 87.69 84 VAL A C 1
ATOM 674 O O . VAL A 1 84 ? 11.842 -0.761 -15.983 1.00 87.69 84 VAL A O 1
ATOM 677 N N . ILE A 1 85 ? 10.092 -2.140 -16.302 1.00 86.38 85 ILE A N 1
ATOM 678 C CA . ILE A 1 85 ? 10.746 -2.973 -17.325 1.00 86.38 85 ILE A CA 1
ATOM 679 C C . ILE A 1 85 ? 11.167 -2.124 -18.534 1.00 86.38 85 ILE A C 1
ATOM 681 O O . ILE A 1 85 ? 12.301 -2.224 -19.002 1.00 86.38 85 ILE A O 1
ATOM 685 N N . TYR A 1 86 ? 10.280 -1.250 -19.016 1.00 88.31 86 TYR A N 1
ATOM 686 C CA . TYR A 1 86 ? 10.552 -0.372 -20.153 1.00 88.31 86 TYR A CA 1
ATOM 687 C C . TYR A 1 86 ? 11.732 0.577 -19.896 1.00 88.31 86 TYR A C 1
ATOM 689 O O . TYR A 1 86 ? 12.650 0.654 -20.714 1.00 88.31 86 TYR A O 1
ATOM 697 N N . PHE A 1 87 ? 11.754 1.268 -18.751 1.00 87.44 87 PHE A N 1
ATOM 698 C CA . PHE A 1 87 ? 12.850 2.182 -18.417 1.00 87.44 87 PHE A CA 1
ATOM 699 C C . PHE A 1 87 ? 14.166 1.443 -18.144 1.00 87.44 87 PHE A C 1
ATOM 701 O O . PHE A 1 87 ? 15.215 1.927 -18.563 1.00 87.44 87 PHE A O 1
ATOM 708 N N . MET A 1 88 ? 14.128 0.253 -17.533 1.00 85.06 88 MET A N 1
ATOM 709 C CA . MET A 1 88 ? 15.307 -0.617 -17.399 1.00 85.06 88 MET A CA 1
ATOM 710 C C . MET A 1 88 ? 15.898 -0.973 -18.772 1.00 85.06 88 MET A C 1
ATOM 712 O O . MET A 1 88 ? 17.108 -0.867 -18.978 1.00 85.06 88 MET A O 1
ATOM 716 N N . PHE A 1 89 ? 15.049 -1.337 -19.738 1.00 85.06 89 PHE A N 1
ATOM 717 C CA . PHE A 1 89 ? 15.484 -1.637 -21.102 1.00 85.06 89 PHE A CA 1
ATOM 718 C C . PHE A 1 89 ? 16.061 -0.410 -21.821 1.00 85.06 89 PHE A C 1
ATOM 720 O O . PHE A 1 89 ? 17.095 -0.521 -22.481 1.00 85.06 89 PHE A O 1
ATOM 727 N N . LEU A 1 90 ? 15.438 0.766 -21.675 1.00 86.25 90 LEU A N 1
ATOM 728 C CA . LEU A 1 90 ? 15.964 2.014 -22.237 1.00 86.25 90 LEU A CA 1
ATOM 729 C C . LEU A 1 90 ? 17.347 2.353 -21.680 1.00 86.25 90 LEU A C 1
ATOM 731 O O . LEU A 1 90 ? 18.248 2.668 -22.454 1.00 86.25 90 LEU A O 1
ATOM 735 N N . ILE A 1 91 ? 17.533 2.240 -20.362 1.00 85.81 91 ILE A N 1
ATOM 736 C CA . ILE A 1 91 ? 18.833 2.467 -19.719 1.00 85.81 91 ILE A CA 1
ATOM 737 C C . ILE A 1 91 ? 19.877 1.513 -20.305 1.00 85.81 91 ILE A C 1
ATOM 739 O O . ILE A 1 91 ? 20.942 1.962 -20.722 1.00 85.81 91 ILE A O 1
ATOM 743 N N . LEU A 1 92 ? 19.564 0.217 -20.421 1.00 83.38 92 LEU A N 1
ATOM 744 C CA . LEU A 1 92 ? 20.476 -0.765 -21.012 1.00 83.38 92 LEU A CA 1
ATOM 745 C C . LEU A 1 92 ? 20.834 -0.423 -22.465 1.00 83.38 92 LEU A C 1
ATOM 747 O O . LEU A 1 92 ? 21.999 -0.520 -22.859 1.00 83.38 92 LEU A O 1
ATOM 751 N N . ARG A 1 93 ? 19.842 -0.031 -23.269 1.00 83.75 93 ARG A N 1
ATOM 752 C CA . ARG A 1 93 ? 20.044 0.353 -24.668 1.00 83.75 93 ARG A CA 1
ATOM 753 C C . ARG A 1 93 ? 20.974 1.560 -24.773 1.00 83.75 93 ARG A C 1
ATOM 755 O O . ARG A 1 93 ? 21.962 1.483 -25.497 1.00 83.75 93 ARG A O 1
ATOM 762 N N . PHE A 1 94 ? 20.703 2.627 -24.025 1.00 84.75 94 PHE A N 1
ATOM 763 C CA . PHE A 1 94 ? 21.530 3.832 -24.055 1.00 84.75 94 PHE A CA 1
ATOM 764 C C . PHE A 1 94 ? 22.944 3.592 -23.509 1.00 84.75 94 PHE A C 1
ATOM 766 O O . PHE A 1 94 ? 23.899 4.128 -24.061 1.00 84.75 94 PHE A O 1
ATOM 773 N N . LEU A 1 95 ? 23.107 2.744 -22.485 1.00 83.06 95 LEU A N 1
ATOM 774 C CA . LEU A 1 95 ? 24.429 2.332 -21.997 1.00 83.06 95 LEU A CA 1
ATOM 775 C C . LEU A 1 95 ? 25.212 1.547 -23.058 1.00 83.06 95 LEU A C 1
ATOM 777 O O . LEU A 1 95 ? 26.405 1.775 -23.238 1.00 83.06 95 LEU A O 1
ATOM 781 N N . THR A 1 96 ? 24.540 0.653 -23.790 1.00 80.31 96 THR A N 1
ATOM 782 C CA . THR A 1 96 ? 25.166 -0.111 -24.881 1.00 80.31 96 THR A CA 1
ATOM 783 C C . THR A 1 96 ? 25.593 0.820 -26.021 1.00 80.31 96 THR A C 1
ATOM 785 O O . THR A 1 96 ? 26.718 0.728 -26.506 1.00 80.31 96 THR A O 1
ATOM 788 N N . GLU A 1 97 ? 24.723 1.747 -26.430 1.00 82.06 97 GLU A N 1
ATOM 789 C CA . GLU A 1 97 ? 25.033 2.748 -27.459 1.00 82.06 97 GLU A CA 1
ATOM 790 C C . GLU A 1 97 ? 26.208 3.651 -27.036 1.00 82.06 97 GLU A C 1
ATOM 792 O O . GLU A 1 97 ? 27.089 3.923 -27.851 1.00 82.06 97 GLU A O 1
ATOM 797 N N . ALA A 1 98 ? 26.278 4.044 -25.759 1.00 80.69 98 ALA A N 1
ATOM 798 C CA . ALA A 1 98 ? 27.389 4.824 -25.213 1.00 80.69 98 ALA A CA 1
ATOM 799 C C . ALA A 1 98 ? 28.724 4.069 -25.211 1.00 80.69 98 ALA A C 1
ATOM 801 O O . ALA A 1 98 ? 29.762 4.677 -25.461 1.00 80.69 98 ALA A O 1
ATOM 802 N N . PHE A 1 99 ? 28.700 2.755 -24.972 1.00 78.81 99 PHE A N 1
ATOM 803 C CA . PHE A 1 99 ? 29.903 1.923 -24.976 1.00 78.81 99 PHE A CA 1
ATOM 804 C C . PHE A 1 99 ? 30.471 1.717 -26.389 1.00 78.81 99 PHE A C 1
ATOM 806 O O . PHE A 1 99 ? 31.675 1.836 -26.591 1.00 78.81 99 PHE A O 1
ATOM 813 N N . TYR A 1 100 ? 29.614 1.447 -27.383 1.00 78.69 100 TYR A N 1
ATOM 814 C CA . TYR A 1 100 ? 30.056 1.197 -28.763 1.00 78.69 100 TYR A CA 1
ATOM 815 C C . TYR A 1 100 ? 30.297 2.475 -29.582 1.00 78.69 100 TYR A C 1
ATOM 817 O O . TYR A 1 100 ? 31.122 2.468 -30.494 1.00 78.69 100 TYR A O 1
ATOM 825 N N . SER A 1 101 ? 29.579 3.569 -29.307 1.00 74.44 101 SER A N 1
ATOM 826 C CA . SER A 1 101 ? 29.712 4.828 -30.051 1.00 74.44 101 SER A CA 1
ATOM 827 C C . SER A 1 101 ? 29.675 6.046 -29.115 1.00 74.44 101 SER A C 1
ATOM 829 O O . SER A 1 101 ? 28.683 6.784 -29.073 1.00 74.44 101 SER A O 1
ATOM 831 N N . PRO A 1 102 ? 30.773 6.317 -28.382 1.00 67.44 102 PRO A N 1
ATOM 832 C CA . PRO A 1 102 ? 30.826 7.398 -27.393 1.00 67.44 102 PRO A CA 1
ATOM 833 C C . PRO A 1 102 ? 30.599 8.792 -28.004 1.00 67.44 102 PRO A C 1
ATOM 835 O O . PRO A 1 102 ? 30.087 9.682 -27.333 1.00 67.44 102 PRO A O 1
ATOM 838 N N . SER A 1 103 ? 30.884 8.973 -29.300 1.00 66.00 103 SER A N 1
ATOM 839 C CA . SER A 1 103 ? 30.664 10.231 -30.031 1.00 66.00 103 SER A CA 1
ATOM 840 C C . SER A 1 103 ? 29.185 10.581 -30.267 1.00 66.00 103 SER A C 1
ATOM 842 O O . SER A 1 103 ? 28.895 11.736 -30.576 1.00 66.00 103 SER A O 1
ATOM 844 N N . LYS A 1 104 ? 28.256 9.620 -30.169 1.00 61.12 104 LYS A N 1
ATOM 845 C CA . LYS A 1 104 ? 26.814 9.827 -30.415 1.00 61.12 104 LYS A CA 1
ATOM 846 C C . LYS A 1 104 ? 25.957 9.695 -29.153 1.00 61.12 104 LYS A C 1
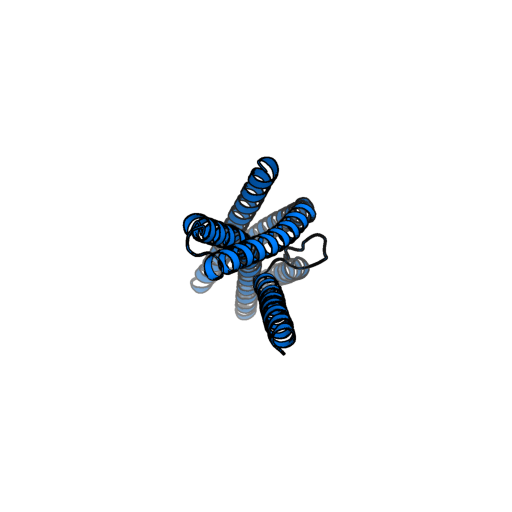ATOM 848 O O . LYS A 1 104 ? 24.740 9.859 -29.221 1.00 61.12 104 LYS A O 1
ATOM 853 N N . SER A 1 105 ? 26.568 9.397 -28.007 1.00 62.09 105 SER A N 1
ATOM 854 C CA . SER A 1 105 ? 25.831 9.126 -26.775 1.00 62.09 105 SER A CA 1
ATOM 855 C C . SER A 1 105 ? 25.337 10.418 -26.122 1.00 62.09 105 SER A C 1
ATOM 857 O O . SER A 1 105 ? 26.116 11.223 -25.609 1.00 62.09 105 SER A O 1
ATOM 859 N N . SER A 1 106 ? 24.016 10.586 -26.087 1.00 69.62 106 SER A N 1
ATOM 860 C CA . SER A 1 106 ? 23.360 11.606 -25.274 1.00 69.62 106 SER A CA 1
ATOM 861 C C . SER A 1 106 ? 23.301 11.125 -23.819 1.00 69.62 106 SER A C 1
ATOM 863 O O . SER A 1 106 ? 22.335 10.483 -23.404 1.00 69.62 106 SER A O 1
ATOM 865 N N . THR A 1 107 ? 24.330 11.439 -23.025 1.00 79.88 107 THR A N 1
ATOM 866 C CA . THR A 1 107 ? 24.367 11.189 -21.565 1.00 79.88 107 THR A CA 1
ATOM 867 C C . THR A 1 107 ? 23.133 11.751 -20.850 1.00 79.88 107 THR A C 1
ATOM 869 O O . THR A 1 107 ? 22.639 11.165 -19.885 1.00 79.88 107 THR A O 1
ATOM 872 N N . PHE A 1 108 ? 22.568 12.833 -21.388 1.00 84.44 108 PHE A N 1
ATOM 873 C CA . PHE A 1 108 ? 21.299 13.413 -20.960 1.00 84.44 108 PHE A CA 1
ATOM 874 C C . PHE A 1 108 ? 20.125 12.417 -21.024 1.00 84.44 108 PHE A C 1
ATOM 876 O O . PHE A 1 108 ? 19.327 12.351 -20.092 1.00 84.44 108 PHE A O 1
ATOM 883 N N . SER A 1 109 ? 20.046 11.586 -22.069 1.00 84.81 109 SER A N 1
ATOM 884 C CA . SER A 1 109 ? 18.962 10.602 -22.242 1.00 84.81 109 SER A CA 1
ATOM 885 C C . SER A 1 109 ? 19.013 9.483 -21.194 1.00 84.81 109 SER A C 1
ATOM 887 O O . SER A 1 109 ? 17.972 9.022 -20.714 1.00 84.81 109 SER A O 1
ATOM 889 N N . ILE A 1 110 ? 20.222 9.078 -20.784 1.00 86.00 110 ILE A N 1
ATOM 890 C CA . ILE A 1 110 ? 20.434 8.110 -19.695 1.00 86.00 110 ILE A CA 1
ATOM 891 C C . ILE A 1 110 ? 19.965 8.715 -18.373 1.00 86.00 110 ILE A C 1
ATOM 893 O O . ILE A 1 110 ? 19.158 8.108 -17.669 1.00 86.00 110 ILE A O 1
ATOM 897 N N . PHE A 1 111 ? 20.431 9.928 -18.062 1.00 88.81 111 PHE A N 1
ATOM 898 C CA . PHE A 1 111 ? 20.057 10.628 -16.836 1.00 88.81 111 PHE A CA 1
ATOM 899 C C . PHE A 1 111 ? 18.539 10.811 -16.735 1.00 88.81 111 PHE A C 1
ATOM 901 O O . PHE A 1 111 ? 17.936 10.453 -15.723 1.00 88.81 111 PHE A O 1
ATOM 908 N N . GLN A 1 112 ? 17.904 11.276 -17.814 1.00 88.06 112 GLN A N 1
ATOM 909 C CA . GLN A 1 112 ? 16.453 11.409 -17.894 1.00 88.06 112 GLN A CA 1
ATOM 910 C C . GLN A 1 112 ? 15.753 10.070 -17.611 1.00 88.06 112 GLN A C 1
ATOM 912 O O . GLN A 1 112 ? 14.842 10.018 -16.784 1.00 88.06 112 GLN A O 1
ATOM 917 N N . SER A 1 113 ? 16.197 8.976 -18.235 1.00 88.00 113 SER A N 1
ATOM 918 C CA . SER A 1 113 ? 15.606 7.643 -18.040 1.00 88.00 113 SER A CA 1
ATOM 919 C C . SER A 1 113 ? 15.714 7.154 -16.590 1.00 88.00 113 SER A C 1
ATOM 921 O O . SER A 1 113 ? 14.752 6.600 -16.058 1.00 88.00 113 SER A O 1
ATOM 923 N N . ILE A 1 114 ? 16.846 7.408 -15.924 1.00 89.06 114 ILE A N 1
ATOM 924 C CA . ILE A 1 114 ? 17.052 7.076 -14.505 1.00 89.06 114 ILE A CA 1
ATOM 925 C C . ILE A 1 114 ? 16.104 7.885 -13.614 1.00 89.06 114 ILE A C 1
ATOM 927 O O . ILE A 1 114 ? 15.450 7.316 -12.739 1.00 89.06 114 ILE A O 1
ATOM 931 N N . VAL A 1 115 ? 15.975 9.194 -13.847 1.00 91.06 115 VAL A N 1
ATOM 932 C CA . VAL A 1 115 ? 15.059 10.053 -13.077 1.00 91.06 115 VAL A CA 1
ATOM 933 C C . VAL A 1 115 ? 13.609 9.580 -13.225 1.00 91.06 115 VAL A C 1
ATOM 935 O O . VAL A 1 115 ? 12.886 9.484 -12.230 1.00 91.06 115 VAL A O 1
ATOM 938 N N . PHE A 1 116 ? 13.181 9.218 -14.440 1.00 89.56 116 PHE A N 1
ATOM 939 C CA . PHE A 1 116 ? 11.847 8.654 -14.662 1.00 89.56 116 PHE A CA 1
ATOM 940 C C . PHE A 1 116 ? 11.654 7.308 -13.957 1.00 89.56 116 PHE A C 1
ATOM 942 O O . PHE A 1 116 ? 10.609 7.105 -13.335 1.00 89.56 116 PHE A O 1
ATOM 949 N N . LEU A 1 117 ? 12.652 6.419 -13.991 1.00 89.31 117 LEU A N 1
ATOM 950 C CA . LEU A 1 117 ? 12.606 5.140 -13.282 1.00 89.31 117 LEU A CA 1
ATOM 951 C C . LEU A 1 117 ? 12.427 5.348 -11.771 1.00 89.31 117 LEU A C 1
ATOM 953 O O . LEU A 1 117 ? 11.514 4.772 -11.179 1.00 89.31 117 LEU A O 1
ATOM 957 N N . ILE A 1 118 ? 13.242 6.218 -11.165 1.00 90.81 118 ILE A N 1
ATOM 958 C CA . ILE A 1 118 ? 13.150 6.558 -9.738 1.00 90.81 118 ILE A CA 1
ATOM 959 C C . ILE A 1 118 ? 11.769 7.138 -9.415 1.00 90.81 118 ILE A C 1
ATOM 961 O O . ILE A 1 118 ? 11.164 6.758 -8.415 1.00 90.81 118 ILE A O 1
ATOM 965 N N . SER A 1 119 ? 11.229 8.010 -10.273 1.00 89.50 119 SER A N 1
ATOM 966 C CA . SER A 1 119 ? 9.895 8.590 -10.081 1.00 89.50 119 SER A CA 1
ATOM 967 C C . SER A 1 119 ? 8.784 7.534 -10.101 1.00 89.50 119 SER A C 1
ATOM 969 O O . SER A 1 119 ? 7.892 7.563 -9.252 1.00 89.50 119 SER A O 1
ATOM 971 N N . VAL A 1 120 ? 8.829 6.586 -11.044 1.00 87.81 120 VAL A N 1
ATOM 972 C CA . VAL A 1 120 ? 7.833 5.506 -11.152 1.00 87.81 120 VAL A CA 1
ATOM 973 C C . VAL A 1 120 ? 7.910 4.575 -9.944 1.00 87.81 120 VAL A C 1
ATOM 975 O O . VAL A 1 120 ? 6.888 4.317 -9.309 1.00 87.81 120 VAL A O 1
ATOM 978 N N . VAL A 1 121 ? 9.115 4.121 -9.586 1.00 88.56 121 VAL A N 1
ATOM 979 C CA . VAL A 1 121 ? 9.325 3.248 -8.423 1.00 88.56 121 VAL A CA 1
ATOM 980 C C . VAL A 1 121 ? 8.898 3.959 -7.140 1.00 88.56 121 VAL A C 1
ATOM 982 O O . VAL A 1 121 ? 8.152 3.390 -6.348 1.00 88.56 121 VAL A O 1
ATOM 985 N N . GLY A 1 122 ? 9.292 5.221 -6.959 1.00 87.88 122 GLY A N 1
ATOM 986 C CA . GLY A 1 122 ? 8.941 6.018 -5.786 1.00 87.88 122 GLY A CA 1
ATOM 987 C C . GLY A 1 122 ? 7.431 6.163 -5.590 1.00 87.88 122 GLY A C 1
ATOM 988 O O . GLY A 1 122 ? 6.949 6.008 -4.471 1.00 87.88 122 GLY A O 1
ATOM 989 N N . LYS A 1 123 ? 6.663 6.381 -6.666 1.00 85.75 123 LYS A N 1
ATOM 990 C CA . LYS A 1 123 ? 5.190 6.453 -6.601 1.00 85.75 123 LYS A CA 1
ATOM 991 C C . LYS A 1 123 ? 4.563 5.128 -6.179 1.00 85.75 123 LYS A C 1
ATOM 993 O O . LYS A 1 123 ? 3.692 5.117 -5.312 1.00 85.75 123 LYS A O 1
ATOM 998 N N . PHE A 1 124 ? 5.020 4.019 -6.755 1.00 86.62 124 PHE A N 1
ATOM 999 C CA . PHE A 1 124 ? 4.495 2.696 -6.422 1.00 86.62 124 PHE A CA 1
ATOM 1000 C C . PHE A 1 124 ? 4.848 2.278 -4.984 1.00 86.62 124 PHE A C 1
ATOM 1002 O O . PHE A 1 124 ? 3.994 1.779 -4.248 1.00 86.62 124 PHE A O 1
ATOM 1009 N N . VAL A 1 125 ? 6.082 2.561 -4.547 1.00 89.06 125 VAL A N 1
ATOM 1010 C CA . VAL A 1 125 ? 6.527 2.387 -3.154 1.00 89.06 125 VAL A CA 1
ATOM 1011 C C . VAL A 1 125 ? 5.670 3.227 -2.215 1.00 89.06 125 VAL A C 1
ATOM 1013 O O . VAL A 1 125 ? 5.205 2.715 -1.201 1.00 89.06 125 VAL A O 1
ATOM 1016 N N . TYR A 1 126 ? 5.438 4.498 -2.554 1.00 88.19 126 TYR A N 1
ATOM 1017 C CA . TYR A 1 126 ? 4.617 5.396 -1.752 1.00 88.19 126 TYR A CA 1
ATOM 1018 C C . TYR A 1 126 ? 3.198 4.846 -1.592 1.00 88.19 126 TYR A C 1
ATOM 1020 O O . TYR A 1 126 ? 2.729 4.724 -0.466 1.00 88.19 126 TYR A O 1
ATOM 1028 N N . LEU A 1 127 ? 2.549 4.415 -2.677 1.00 86.38 127 LEU A N 1
ATOM 1029 C CA . LEU A 1 127 ? 1.224 3.792 -2.619 1.00 86.38 127 LEU A CA 1
ATOM 1030 C C . LEU A 1 127 ? 1.201 2.587 -1.661 1.00 86.38 127 LEU A C 1
ATOM 1032 O O . LEU A 1 127 ? 0.382 2.536 -0.743 1.00 86.38 127 LEU A O 1
ATOM 1036 N N . CYS A 1 128 ? 2.144 1.655 -1.821 1.00 88.50 128 CYS A N 1
ATOM 1037 C CA . CYS A 1 128 ? 2.241 0.468 -0.969 1.00 88.50 128 CYS A CA 1
ATOM 1038 C C . CYS A 1 128 ? 2.540 0.818 0.497 1.00 88.50 128 CYS A C 1
ATOM 1040 O O . CYS A 1 128 ? 2.001 0.186 1.407 1.00 88.50 128 CYS A O 1
ATOM 1042 N N . TYR A 1 129 ? 3.367 1.839 0.739 1.00 88.50 129 TYR A N 1
ATOM 1043 C CA . TYR A 1 129 ? 3.656 2.356 2.075 1.00 88.50 129 TYR A CA 1
ATOM 1044 C C . TYR A 1 129 ? 2.390 2.894 2.746 1.00 88.50 129 TYR A C 1
ATOM 1046 O O . TYR A 1 129 ? 2.109 2.543 3.889 1.00 88.50 129 TYR A O 1
ATOM 1054 N N . ARG A 1 130 ? 1.593 3.696 2.031 1.00 85.88 130 ARG A N 1
ATOM 1055 C CA . ARG A 1 130 ? 0.331 4.253 2.539 1.00 85.88 130 ARG A CA 1
ATOM 1056 C C . ARG A 1 130 ? -0.669 3.151 2.898 1.00 85.88 130 ARG A C 1
ATOM 1058 O O . ARG A 1 130 ? -1.220 3.184 3.995 1.00 85.88 130 ARG A O 1
ATOM 1065 N N . CYS A 1 131 ? -0.848 2.153 2.029 1.00 86.56 131 CYS A N 1
ATOM 1066 C CA . CYS A 1 131 ? -1.692 0.990 2.324 1.00 86.56 131 CYS A CA 1
ATOM 1067 C C . CYS A 1 131 ? -1.214 0.258 3.587 1.00 86.56 131 CYS A C 1
ATOM 1069 O O . CYS A 1 131 ? -2.010 -0.018 4.483 1.00 86.56 131 CYS A O 1
ATOM 1071 N N . ASN A 1 132 ? 0.095 0.010 3.701 1.00 89.19 132 ASN A N 1
ATOM 1072 C CA . ASN A 1 132 ? 0.678 -0.666 4.858 1.00 89.19 132 ASN A CA 1
ATOM 1073 C C . ASN A 1 132 ? 0.506 0.137 6.156 1.00 89.19 132 ASN A C 1
ATOM 1075 O O . ASN A 1 132 ? 0.250 -0.442 7.206 1.00 89.19 132 ASN A O 1
ATOM 1079 N N . ARG A 1 133 ? 0.623 1.469 6.093 1.00 85.88 133 ARG A N 1
ATOM 1080 C CA . ARG A 1 133 ? 0.403 2.363 7.238 1.00 85.88 133 ARG A CA 1
ATOM 1081 C C . ARG A 1 133 ? -1.032 2.292 7.750 1.00 85.88 133 ARG A C 1
ATOM 1083 O O . ARG A 1 133 ? -1.215 2.198 8.954 1.00 85.88 133 ARG A O 1
ATOM 1090 N N . VAL A 1 134 ? -2.030 2.294 6.865 1.00 86.25 134 VAL A N 1
ATOM 1091 C CA . VAL A 1 134 ? -3.443 2.185 7.272 1.00 86.25 134 VAL A CA 1
ATOM 1092 C C . VAL A 1 134 ? -3.713 0.854 7.978 1.00 86.25 134 VAL A C 1
ATOM 1094 O O . VAL A 1 134 ? -4.300 0.858 9.055 1.00 86.25 134 VAL A O 1
ATOM 1097 N N . VAL A 1 135 ? -3.226 -0.261 7.423 1.00 88.25 135 VAL A N 1
ATOM 1098 C CA . VAL A 1 135 ? -3.351 -1.591 8.053 1.00 88.25 135 VAL A CA 1
ATOM 1099 C C . VAL A 1 135 ? -2.647 -1.619 9.414 1.00 88.25 135 VAL A C 1
ATOM 1101 O O . VAL A 1 135 ? -3.202 -2.095 10.397 1.00 88.25 135 VAL A O 1
ATOM 1104 N N . GLN A 1 136 ? -1.453 -1.032 9.509 1.00 88.75 136 GLN A N 1
ATOM 1105 C CA . GLN A 1 136 ? -0.714 -0.958 10.768 1.00 88.75 136 GLN A CA 1
ATOM 1106 C C . GLN A 1 136 ? -1.437 -0.117 11.836 1.00 88.75 136 GLN A C 1
ATOM 1108 O O . GLN A 1 136 ? -1.422 -0.468 13.014 1.00 88.75 136 GLN A O 1
ATOM 1113 N N . GLU A 1 137 ? -2.060 1.004 11.462 1.00 84.56 137 GLU A N 1
ATOM 1114 C CA . GLU A 1 137 ? -2.829 1.817 12.413 1.00 84.56 137 GLU A CA 1
ATOM 1115 C C . GLU A 1 137 ? -4.109 1.106 12.879 1.00 84.56 137 GLU A C 1
ATOM 1117 O O . GLU A 1 137 ? -4.496 1.246 14.041 1.00 84.56 137 GLU A O 1
ATOM 1122 N N . GLU A 1 138 ? -4.728 0.294 12.022 1.00 85.62 138 GLU A N 1
ATOM 1123 C CA . GLU A 1 138 ? -5.830 -0.583 12.419 1.00 85.62 138 GLU A CA 1
ATOM 1124 C C . GLU A 1 138 ? -5.364 -1.636 13.443 1.00 85.62 138 GLU A C 1
ATOM 1126 O O . GLU A 1 138 ? -5.967 -1.773 14.511 1.00 85.62 138 GLU A O 1
ATOM 1131 N N . GLU A 1 139 ? -4.243 -2.318 13.187 1.00 89.06 139 GLU A N 1
ATOM 1132 C CA . GLU A 1 139 ? -3.642 -3.268 14.135 1.00 89.06 139 GLU A CA 1
ATOM 1133 C C . GLU A 1 139 ? -3.307 -2.603 15.482 1.00 89.06 139 GLU A C 1
ATOM 1135 O O . GLU A 1 139 ? -3.590 -3.157 16.548 1.00 89.06 139 GLU A O 1
ATOM 1140 N N . ASN A 1 140 ? -2.776 -1.377 15.460 1.00 86.88 140 ASN A N 1
ATOM 1141 C CA . ASN A 1 140 ? -2.525 -0.596 16.673 1.00 86.88 140 ASN A CA 1
ATOM 1142 C C . ASN A 1 140 ? -3.818 -0.310 17.454 1.00 86.88 140 ASN A C 1
ATOM 1144 O O . ASN A 1 140 ? -3.812 -0.352 18.690 1.00 86.88 140 ASN A O 1
ATOM 1148 N N . SER A 1 141 ? -4.924 -0.032 16.757 1.00 84.94 141 SER A N 1
ATOM 1149 C CA . SER A 1 141 ? -6.227 0.182 17.392 1.00 84.94 141 SER A CA 1
ATOM 1150 C C . SER A 1 141 ? -6.721 -1.090 18.097 1.00 84.94 141 SER A C 1
ATOM 1152 O O . SER A 1 141 ? -7.135 -1.021 19.256 1.00 84.94 141 SER A O 1
ATOM 1154 N N . LEU A 1 142 ? -6.549 -2.266 17.476 1.00 87.44 142 LEU A N 1
ATOM 1155 C CA . LEU A 1 142 ? -6.866 -3.573 18.065 1.00 87.44 142 LEU A CA 1
ATOM 1156 C C . LEU A 1 142 ? -6.038 -3.857 19.321 1.00 87.44 142 LEU A C 1
ATOM 1158 O O . LEU A 1 142 ? -6.581 -4.304 20.335 1.00 87.44 142 LEU A O 1
ATOM 1162 N N . ILE A 1 143 ? -4.734 -3.568 19.283 1.00 88.12 143 ILE A N 1
ATOM 1163 C CA . ILE A 1 143 ? -3.848 -3.703 20.448 1.00 88.12 143 ILE A CA 1
ATOM 1164 C C . ILE A 1 143 ? -4.335 -2.799 21.586 1.00 88.12 143 ILE A C 1
ATOM 1166 O O . ILE A 1 143 ? -4.391 -3.232 22.741 1.00 88.12 143 ILE A O 1
ATOM 1170 N N . CYS A 1 144 ? -4.738 -1.564 21.275 1.00 84.06 144 CYS A N 1
ATOM 1171 C CA . CYS A 1 144 ? -5.247 -0.634 22.276 1.00 84.06 144 CYS A CA 1
ATOM 1172 C C . CYS A 1 144 ? -6.562 -1.126 22.905 1.00 84.06 144 CYS A C 1
ATOM 1174 O O . CYS A 1 144 ? -6.664 -1.153 24.134 1.00 84.06 144 CYS A O 1
ATOM 1176 N N . ILE A 1 145 ? -7.519 -1.600 22.100 1.00 85.69 145 ILE A N 1
ATOM 1177 C CA . ILE A 1 145 ? -8.776 -2.200 22.585 1.00 85.69 145 ILE A CA 1
ATOM 1178 C C . ILE A 1 145 ? -8.484 -3.403 23.489 1.00 85.69 145 ILE A C 1
ATOM 1180 O O . ILE A 1 145 ? -9.043 -3.511 24.580 1.00 85.69 145 ILE A O 1
ATOM 1184 N N . ASN A 1 146 ? -7.561 -4.279 23.087 1.00 87.69 146 ASN A N 1
ATOM 1185 C CA . ASN A 1 146 ? -7.179 -5.439 23.888 1.00 87.69 146 ASN A CA 1
ATOM 1186 C C . ASN A 1 146 ? -6.541 -5.026 25.228 1.00 87.69 146 ASN A C 1
ATOM 1188 O O . ASN A 1 146 ? -6.854 -5.598 26.271 1.00 87.69 146 ASN A O 1
ATOM 1192 N N . SER A 1 147 ? -5.696 -3.989 25.234 1.00 85.38 147 SER A N 1
ATOM 1193 C CA . SER A 1 147 ? -5.126 -3.453 26.478 1.00 85.38 147 SER A CA 1
ATOM 1194 C C . SER A 1 147 ? -6.191 -2.868 27.417 1.00 85.38 147 SER A C 1
ATOM 1196 O O . SER A 1 147 ? -6.113 -3.065 28.630 1.00 85.38 147 SER A O 1
ATOM 1198 N N . LEU A 1 148 ? -7.218 -2.205 26.870 1.00 81.62 148 LEU A N 1
ATOM 1199 C CA . LEU A 1 148 ? -8.361 -1.700 27.633 1.00 81.62 148 LEU A CA 1
ATOM 1200 C C . LEU A 1 148 ? -9.184 -2.848 28.225 1.00 81.62 148 LEU A C 1
ATOM 1202 O O . LEU A 1 148 ? -9.575 -2.777 29.387 1.00 81.62 148 LEU A O 1
ATOM 1206 N N . LEU A 1 149 ? -9.392 -3.925 27.466 1.00 84.81 149 LEU A N 1
ATOM 1207 C CA . LEU A 1 149 ? -10.100 -5.120 27.929 1.00 84.81 149 LEU A CA 1
ATOM 1208 C C . LEU A 1 149 ? -9.375 -5.791 29.103 1.00 84.81 149 LEU A C 1
ATOM 1210 O O . LEU A 1 149 ? -10.010 -6.150 30.096 1.00 84.81 149 LEU A O 1
ATOM 1214 N N . LEU A 1 150 ? -8.047 -5.924 29.025 1.00 84.94 150 LEU A N 1
ATOM 1215 C CA . LEU A 1 150 ? -7.236 -6.467 30.121 1.00 84.94 150 LEU A CA 1
ATOM 1216 C C . LEU A 1 150 ? -7.346 -5.608 31.389 1.00 84.94 150 LEU A C 1
ATOM 1218 O O . LEU A 1 150 ? -7.504 -6.146 32.486 1.00 84.94 150 LEU A O 1
ATOM 1222 N N . LYS A 1 151 ? -7.333 -4.277 31.242 1.00 80.50 151 LYS A N 1
ATOM 1223 C CA . LYS A 1 151 ? -7.543 -3.342 32.357 1.00 80.50 151 LYS A CA 1
ATOM 1224 C C . LYS A 1 151 ? -8.949 -3.471 32.951 1.00 80.50 151 LYS A C 1
ATOM 1226 O O . LYS A 1 151 ? -9.076 -3.620 34.163 1.00 80.50 151 LYS A O 1
ATOM 1231 N N . ALA A 1 152 ? -9.993 -3.488 32.122 1.00 78.81 152 ALA A N 1
ATOM 1232 C CA . ALA A 1 152 ? -11.380 -3.645 32.567 1.00 78.81 152 ALA A CA 1
ATOM 1233 C C . ALA A 1 152 ? -11.585 -4.949 33.360 1.00 78.81 152 ALA A C 1
ATOM 1235 O O . ALA A 1 152 ? -12.224 -4.951 34.414 1.00 78.81 152 ALA A O 1
ATOM 1236 N N . ARG A 1 153 ? -10.963 -6.046 32.902 1.00 82.94 153 ARG A N 1
ATOM 1237 C CA . ARG A 1 153 ? -10.977 -7.338 33.602 1.00 82.94 153 ARG A CA 1
ATOM 1238 C C . ARG A 1 153 ? -10.278 -7.261 34.963 1.00 82.94 153 ARG A C 1
ATOM 1240 O O . ARG A 1 153 ? -10.795 -7.820 35.927 1.00 82.94 153 ARG A O 1
ATOM 1247 N N . SER A 1 154 ? -9.153 -6.549 35.056 1.00 82.38 154 SER A N 1
ATOM 1248 C CA . SER A 1 154 ? -8.440 -6.319 36.323 1.00 82.38 154 SER A CA 1
ATOM 1249 C C . SER A 1 154 ? -9.309 -5.579 37.349 1.00 82.38 154 SER A C 1
ATOM 1251 O O . SER A 1 154 ? -9.378 -5.969 38.513 1.00 82.38 154 SER A O 1
ATOM 1253 N N . HIS A 1 155 ? -10.058 -4.567 36.903 1.00 78.50 155 HIS A N 1
ATOM 1254 C CA . HIS A 1 155 ? -10.964 -3.785 37.752 1.00 78.50 155 HIS A CA 1
ATOM 1255 C C . HIS A 1 155 ? -12.322 -4.459 38.027 1.00 78.50 155 HIS A C 1
ATOM 1257 O O . HIS A 1 155 ? -13.159 -3.868 38.704 1.00 78.50 155 HIS A O 1
ATOM 1263 N N . LYS A 1 156 ? -12.543 -5.692 37.542 1.00 77.44 156 LYS A N 1
ATOM 1264 C CA . LYS A 1 156 ? -13.804 -6.453 37.667 1.00 77.44 156 LYS A CA 1
ATOM 1265 C C . LYS A 1 156 ? -15.045 -5.722 37.123 1.00 77.44 156 LYS A C 1
ATOM 1267 O O . LYS A 1 156 ? -16.166 -6.048 37.513 1.00 77.44 156 LYS A O 1
ATOM 1272 N N . ASP A 1 157 ? -14.869 -4.784 36.191 1.00 75.25 157 ASP A N 1
ATOM 1273 C CA . ASP A 1 157 ? -15.978 -4.078 35.540 1.00 75.25 157 ASP A CA 1
ATOM 1274 C C . ASP A 1 157 ? -16.626 -4.990 34.487 1.00 75.25 157 ASP A C 1
ATOM 1276 O O . ASP A 1 157 ? -16.189 -5.084 33.339 1.00 75.25 157 ASP A O 1
ATOM 1280 N N . THR A 1 158 ? -17.659 -5.723 34.901 1.00 78.56 158 THR A N 1
ATOM 1281 C CA . THR A 1 158 ? -18.294 -6.763 34.079 1.00 78.56 158 THR A CA 1
ATOM 1282 C C . THR A 1 158 ? -19.011 -6.182 32.859 1.00 78.56 158 THR A C 1
ATOM 1284 O O . THR A 1 158 ? -19.040 -6.824 31.810 1.00 78.56 158 THR A O 1
ATOM 1287 N N . GLN A 1 159 ? -19.549 -4.960 32.972 1.00 76.75 159 GLN A N 1
ATOM 1288 C CA . GLN A 1 159 ? -20.222 -4.279 31.864 1.00 76.75 159 GLN A CA 1
ATOM 1289 C C . GLN A 1 159 ? -19.219 -3.769 30.831 1.00 76.75 159 GLN A C 1
ATOM 1291 O O . GLN A 1 159 ? -19.421 -3.938 29.630 1.00 76.75 159 GLN A O 1
ATOM 1296 N N . ALA A 1 160 ? -18.107 -3.182 31.273 1.00 74.50 160 ALA A N 1
ATOM 1297 C CA . ALA A 1 160 ? -17.081 -2.727 30.347 1.00 74.50 160 ALA A CA 1
ATOM 1298 C C . ALA A 1 160 ? -16.379 -3.888 29.634 1.00 74.50 160 ALA A C 1
ATOM 1300 O O . ALA A 1 160 ? -16.051 -3.774 28.452 1.00 74.50 160 ALA A O 1
ATOM 1301 N N . VAL A 1 161 ? -16.175 -5.014 30.329 1.00 84.00 161 VAL A N 1
ATOM 1302 C CA . VAL A 1 161 ? -15.590 -6.224 29.736 1.00 84.00 161 VAL A CA 1
ATOM 1303 C C . VAL A 1 161 ? -16.468 -6.776 28.616 1.00 84.00 161 VAL A C 1
ATOM 1305 O O . VAL A 1 161 ? -15.916 -7.112 27.570 1.00 84.00 161 VAL A O 1
ATOM 1308 N N . SER A 1 162 ? -17.795 -6.850 28.786 1.00 83.75 162 SER A N 1
ATOM 1309 C CA . SER A 1 162 ? -18.667 -7.354 27.714 1.00 83.75 162 SER A CA 1
ATOM 1310 C C . SER A 1 162 ? -18.619 -6.442 26.485 1.00 83.75 162 SER A C 1
ATOM 1312 O O . SER A 1 162 ? -18.319 -6.906 25.389 1.00 83.75 162 SER A O 1
ATOM 1314 N N . VAL A 1 163 ? -18.771 -5.126 26.674 1.00 83.12 163 VAL A N 1
ATOM 1315 C CA . VAL A 1 163 ? -18.767 -4.149 25.573 1.00 83.12 163 VAL A CA 1
ATOM 1316 C C . VAL A 1 163 ? -17.429 -4.130 24.823 1.00 83.12 163 VAL A C 1
ATOM 1318 O O . VAL A 1 163 ? -17.413 -4.065 23.592 1.00 83.12 163 VAL A O 1
ATOM 1321 N N . LEU A 1 164 ? -16.300 -4.188 25.539 1.00 84.56 164 LEU A N 1
ATOM 1322 C CA . LEU A 1 164 ? -14.967 -4.226 24.927 1.00 84.56 164 LEU A CA 1
ATOM 1323 C C . LEU A 1 164 ? -14.676 -5.564 24.244 1.00 84.56 164 L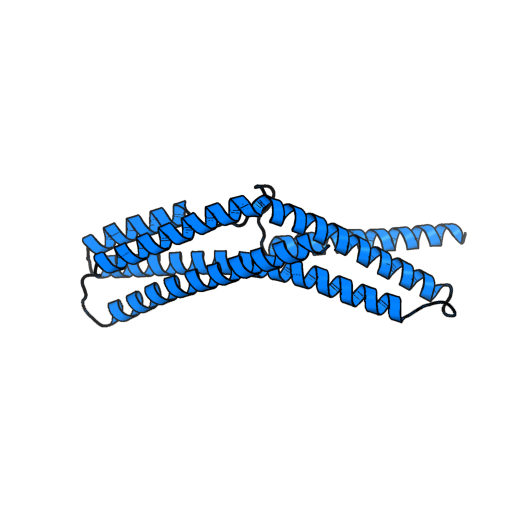EU A C 1
ATOM 1325 O O . LEU A 1 164 ? -13.986 -5.571 23.226 1.00 84.56 164 LEU A O 1
ATOM 1329 N N . SER A 1 165 ? -15.189 -6.676 24.777 1.00 86.62 165 SER A N 1
ATOM 1330 C CA . SER A 1 165 ? -15.055 -7.995 24.151 1.00 86.62 165 SER A CA 1
ATOM 1331 C C . SER A 1 165 ? -15.782 -8.031 22.812 1.00 86.62 165 SER A C 1
ATOM 1333 O O . SER A 1 165 ? -15.169 -8.370 21.800 1.00 86.62 165 SER A O 1
ATOM 1335 N N . ASP A 1 166 ? -17.037 -7.576 22.786 1.00 86.31 166 ASP A N 1
ATOM 1336 C CA . ASP A 1 166 ? -17.831 -7.482 21.559 1.00 86.31 166 ASP A CA 1
ATOM 1337 C C . ASP A 1 166 ? -17.160 -6.559 20.537 1.00 86.31 166 ASP A C 1
ATOM 1339 O O . ASP A 1 166 ? -17.111 -6.856 19.343 1.00 86.31 166 ASP A O 1
ATOM 1343 N N . PHE A 1 167 ? -16.614 -5.426 20.994 1.00 86.31 167 PHE A N 1
ATOM 1344 C CA . PHE A 1 167 ? -15.896 -4.508 20.115 1.00 86.31 167 PHE A CA 1
ATOM 1345 C C . PHE A 1 167 ? -14.637 -5.156 19.525 1.00 86.31 167 PHE A C 1
ATOM 1347 O O . PHE A 1 167 ? -14.408 -5.067 18.318 1.00 86.31 167 PHE A O 1
ATOM 1354 N N . LEU A 1 168 ? -13.834 -5.830 20.351 1.00 88.31 168 LEU A N 1
ATOM 1355 C CA . LEU A 1 168 ? -12.614 -6.492 19.900 1.00 88.31 168 LEU A CA 1
ATOM 1356 C C . LEU A 1 168 ? -12.915 -7.589 18.876 1.00 88.31 168 LEU A C 1
ATOM 1358 O O . LEU A 1 168 ? -12.203 -7.705 17.880 1.00 88.31 168 LEU A O 1
ATOM 1362 N N . GLU A 1 169 ? -13.957 -8.386 19.106 1.00 88.25 169 GLU A N 1
ATOM 1363 C CA . GLU A 1 169 ? -14.380 -9.433 18.178 1.00 88.25 169 GLU A CA 1
ATOM 1364 C C . GLU A 1 169 ? -14.833 -8.841 16.839 1.00 88.25 169 GLU A C 1
ATOM 1366 O O . GLU A 1 169 ? -14.333 -9.242 15.787 1.00 88.25 169 GLU A O 1
ATOM 1371 N N . GLN A 1 170 ? -15.688 -7.815 16.868 1.00 85.94 170 GLN A N 1
ATOM 1372 C CA . GLN A 1 170 ? -16.139 -7.123 15.657 1.00 85.94 170 GLN A CA 1
ATOM 1373 C C . GLN A 1 170 ? -14.978 -6.517 14.865 1.00 85.94 170 GLN A C 1
ATOM 1375 O O . GLN A 1 170 ? -14.948 -6.617 13.637 1.00 85.94 170 GLN A O 1
ATOM 1380 N N . ALA A 1 171 ? -14.018 -5.901 15.557 1.00 85.00 171 ALA A N 1
ATOM 1381 C CA . ALA A 1 171 ? -12.850 -5.306 14.927 1.00 85.00 171 ALA A CA 1
ATOM 1382 C C . ALA A 1 171 ? -11.940 -6.385 14.306 1.00 85.00 171 ALA A C 1
ATOM 1384 O O . ALA A 1 171 ? -11.525 -6.238 13.161 1.00 85.00 171 ALA A O 1
ATOM 1385 N N . LYS A 1 172 ? -11.724 -7.524 14.984 1.00 87.38 172 LYS A N 1
ATOM 1386 C CA . LYS A 1 172 ? -10.956 -8.662 14.437 1.00 87.38 172 LYS A CA 1
ATOM 1387 C C . LYS A 1 172 ? -11.602 -9.282 13.201 1.00 87.38 172 LYS A C 1
ATOM 1389 O O . LYS A 1 172 ? -10.911 -9.565 12.229 1.00 87.38 172 LYS A O 1
ATOM 1394 N N . VAL A 1 173 ? -12.921 -9.482 13.215 1.00 87.12 173 VAL A N 1
ATOM 1395 C CA . VAL A 1 173 ? -13.655 -10.038 12.063 1.00 87.12 173 VAL A CA 1
ATOM 1396 C C . VAL A 1 173 ? -13.574 -9.101 10.853 1.00 87.12 173 VAL A C 1
ATOM 1398 O O . VAL A 1 173 ? -13.652 -9.541 9.705 1.00 87.12 173 VAL A O 1
ATOM 1401 N N . ARG A 1 174 ? -13.411 -7.794 11.083 1.00 80.62 174 ARG A N 1
ATOM 1402 C CA . ARG A 1 174 ? -13.440 -6.776 10.032 1.00 80.62 174 ARG A CA 1
ATOM 1403 C C . ARG A 1 174 ? -12.080 -6.207 9.638 1.00 80.62 174 ARG A C 1
ATOM 1405 O O . ARG A 1 174 ? -12.077 -5.132 9.045 1.00 80.62 174 ARG A O 1
ATOM 1412 N N . GLN A 1 175 ? -11.004 -6.973 9.793 1.00 82.44 175 GLN A N 1
ATOM 1413 C CA . GLN A 1 175 ? -9.669 -6.539 9.379 1.00 82.44 175 GLN A CA 1
ATOM 1414 C C . GLN A 1 175 ? -9.613 -5.967 7.962 1.00 82.44 175 GLN A C 1
ATOM 1416 O O . GLN A 1 175 ? -10.257 -6.468 7.026 1.00 82.44 175 GLN A O 1
ATOM 1421 N N . ILE A 1 176 ? -8.865 -4.878 7.822 1.00 83.69 176 ILE A N 1
ATOM 1422 C CA . ILE A 1 176 ? -8.664 -4.181 6.564 1.00 83.69 176 ILE A CA 1
ATOM 1423 C C . ILE A 1 176 ? -7.471 -4.795 5.863 1.00 83.69 176 ILE A C 1
ATOM 1425 O O . ILE A 1 176 ? -6.371 -4.915 6.390 1.00 83.69 176 ILE A O 1
ATOM 1429 N N . SER A 1 177 ? -7.689 -5.134 4.602 1.00 84.19 177 SER A N 1
ATOM 1430 C CA . SER A 1 177 ? -6.615 -5.431 3.673 1.00 84.19 177 SER A CA 1
ATOM 1431 C C . SER A 1 177 ? -6.904 -4.727 2.355 1.00 84.19 177 SER A C 1
ATOM 1433 O O . SER A 1 177 ? -8.035 -4.709 1.864 1.00 84.19 177 SER A O 1
ATOM 1435 N N . PHE A 1 178 ? -5.873 -4.107 1.791 1.00 84.19 178 PHE A N 1
ATOM 1436 C CA . PHE A 1 178 ? -5.944 -3.520 0.459 1.00 84.19 178 PHE A CA 1
ATOM 1437 C C . PHE A 1 178 ? -5.526 -4.585 -0.541 1.00 84.19 178 PHE A C 1
ATOM 1439 O O . PHE A 1 178 ? -4.342 -4.906 -0.649 1.00 84.19 178 PHE A O 1
ATOM 1446 N N . THR A 1 179 ? -6.501 -5.163 -1.238 1.00 84.94 179 THR A N 1
ATOM 1447 C CA . THR A 1 179 ? -6.260 -6.187 -2.256 1.00 84.94 179 THR A CA 1
ATOM 1448 C C . THR A 1 179 ? -6.634 -5.656 -3.632 1.00 84.94 179 THR A C 1
ATOM 1450 O O . THR A 1 179 ? -7.682 -5.041 -3.817 1.00 84.94 179 THR A O 1
ATOM 1453 N N . ALA A 1 180 ? -5.770 -5.895 -4.614 1.00 85.00 180 ALA A N 1
ATOM 1454 C CA . ALA A 1 180 ? -6.046 -5.570 -6.006 1.00 85.00 180 ALA A CA 1
ATOM 1455 C C . ALA A 1 180 ? -6.904 -6.693 -6.608 1.00 85.00 180 ALA A C 1
ATOM 1457 O O . ALA A 1 180 ? -6.390 -7.761 -6.940 1.00 85.00 180 ALA A O 1
ATOM 1458 N N . CYS A 1 181 ? -8.221 -6.483 -6.665 1.00 80.56 181 CYS A N 1
ATOM 1459 C CA . CYS A 1 181 ? -9.223 -7.454 -7.136 1.00 80.56 181 CYS A CA 1
ATOM 1460 C C . CYS A 1 181 ? -9.119 -8.855 -6.490 1.00 80.56 181 CYS A C 1
ATOM 1462 O O . CYS A 1 181 ? -9.484 -9.847 -7.113 1.00 80.56 181 CYS A O 1
ATOM 1464 N N . GLY A 1 182 ? -8.583 -8.962 -5.268 1.00 80.81 182 GLY A N 1
ATOM 1465 C CA . GLY A 1 182 ? -8.333 -10.248 -4.604 1.00 80.81 182 GLY A CA 1
ATOM 1466 C C . GLY A 1 182 ? -7.144 -11.059 -5.147 1.00 80.81 182 GLY A C 1
ATOM 1467 O O . GLY A 1 182 ? -6.895 -12.150 -4.647 1.00 80.81 182 GLY A O 1
ATOM 1468 N N . LEU A 1 183 ? -6.388 -10.545 -6.125 1.00 82.81 183 LEU A N 1
ATOM 1469 C CA . LEU A 1 183 ? -5.227 -11.237 -6.703 1.00 82.81 183 LEU A CA 1
ATOM 1470 C C . LEU A 1 183 ? -4.000 -11.169 -5.791 1.00 82.81 183 LEU A C 1
ATOM 1472 O O . LEU A 1 183 ? -3.308 -12.164 -5.591 1.00 82.81 183 LEU A O 1
ATOM 1476 N N . PHE A 1 184 ? -3.715 -9.986 -5.247 1.00 84.44 184 PHE A N 1
ATOM 1477 C CA . PHE A 1 184 ? -2.612 -9.772 -4.313 1.00 84.44 184 PHE A CA 1
ATOM 1478 C C . PHE A 1 184 ? -2.895 -8.594 -3.379 1.00 84.44 184 PHE A C 1
ATOM 1480 O O . PHE A 1 184 ? -3.659 -7.680 -3.699 1.00 84.44 184 PHE A O 1
ATOM 1487 N N . THR A 1 185 ? -2.239 -8.606 -2.220 1.00 87.25 185 THR A N 1
ATOM 1488 C CA . THR A 1 185 ? -2.310 -7.531 -1.226 1.00 87.25 185 THR A CA 1
ATOM 1489 C C . THR A 1 185 ? -1.249 -6.471 -1.510 1.00 87.25 185 THR A C 1
ATOM 1491 O O . THR A 1 185 ? -0.069 -6.787 -1.665 1.00 87.25 185 THR A O 1
ATOM 1494 N N . LEU A 1 186 ? -1.653 -5.202 -1.537 1.00 85.56 186 LEU A N 1
ATOM 1495 C CA . LEU A 1 186 ? -0.752 -4.060 -1.669 1.00 85.56 186 LEU A CA 1
ATOM 1496 C C . LEU A 1 186 ? -0.050 -3.787 -0.339 1.00 85.56 186 LEU A C 1
ATOM 1498 O O . LEU A 1 186 ? -0.606 -3.173 0.570 1.00 85.56 186 LEU A O 1
ATOM 1502 N N . ASN A 1 187 ? 1.191 -4.245 -0.234 1.00 86.31 187 ASN A N 1
ATOM 1503 C CA . ASN A 1 187 ? 2.058 -4.011 0.912 1.00 86.31 187 ASN A CA 1
ATOM 1504 C C . ASN A 1 187 ? 3.512 -3.816 0.457 1.00 86.31 187 ASN A C 1
ATOM 1506 O O . ASN A 1 187 ? 3.861 -4.009 -0.708 1.00 86.31 187 ASN A O 1
ATOM 1510 N N . LEU A 1 188 ? 4.389 -3.448 1.391 1.00 83.75 188 LEU A N 1
ATOM 1511 C CA . LEU A 1 188 ? 5.814 -3.271 1.093 1.00 83.75 188 LEU A CA 1
ATOM 1512 C C . LEU A 1 188 ? 6.499 -4.577 0.653 1.00 83.75 188 LEU A C 1
ATOM 1514 O O . LEU A 1 188 ? 7.482 -4.525 -0.081 1.00 83.75 188 LEU A O 1
ATOM 1518 N N . ARG A 1 189 ? 5.969 -5.750 1.035 1.00 87.50 189 ARG A N 1
ATOM 1519 C CA . ARG A 1 189 ? 6.515 -7.042 0.589 1.00 87.50 189 ARG A CA 1
ATOM 1520 C C . ARG A 1 189 ? 6.351 -7.224 -0.918 1.00 87.50 189 ARG A C 1
ATOM 1522 O O . ARG A 1 189 ? 7.303 -7.641 -1.563 1.00 87.50 189 ARG A O 1
ATOM 1529 N N . LEU A 1 190 ? 5.201 -6.844 -1.481 1.00 84.94 190 LEU A N 1
ATOM 1530 C CA . LEU A 1 190 ? 4.952 -6.892 -2.924 1.00 84.94 190 LEU A CA 1
ATOM 1531 C C . LEU A 1 190 ? 5.990 -6.074 -3.702 1.00 84.94 190 LEU A C 1
ATOM 1533 O O . LEU A 1 190 ? 6.508 -6.536 -4.717 1.00 84.94 190 LEU A O 1
ATOM 1537 N N . VAL A 1 191 ? 6.332 -4.884 -3.203 1.00 85.06 191 VAL A N 1
ATOM 1538 C CA . VAL A 1 191 ? 7.371 -4.032 -3.798 1.00 85.06 191 VAL A CA 1
ATOM 1539 C C . VAL A 1 191 ? 8.716 -4.757 -3.81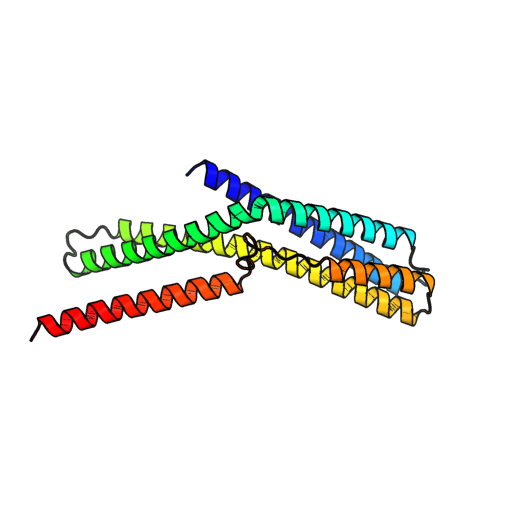7 1.00 85.06 191 VAL A C 1
ATOM 1541 O O . VAL A 1 191 ? 9.362 -4.812 -4.862 1.00 85.06 191 VAL A O 1
ATOM 1544 N N . CYS A 1 192 ? 9.121 -5.351 -2.691 1.00 84.75 192 CYS A N 1
ATOM 1545 C CA . CYS A 1 192 ? 10.356 -6.131 -2.609 1.00 84.75 192 CYS A CA 1
ATOM 1546 C C . CYS A 1 192 ? 10.343 -7.325 -3.574 1.00 84.75 192 CYS A C 1
ATOM 1548 O O . CYS A 1 192 ? 11.354 -7.587 -4.221 1.00 84.75 192 CYS A O 1
ATOM 1550 N N . THR A 1 193 ? 9.208 -8.014 -3.715 1.00 87.94 193 THR A N 1
ATOM 1551 C CA . THR A 1 193 ? 9.046 -9.133 -4.652 1.00 87.94 193 THR A CA 1
ATOM 1552 C C . THR A 1 193 ? 9.196 -8.680 -6.103 1.00 87.94 193 THR A C 1
ATOM 1554 O O . THR A 1 193 ? 9.991 -9.264 -6.834 1.00 87.94 193 THR A O 1
ATOM 1557 N N . ILE A 1 194 ? 8.496 -7.621 -6.523 1.00 86.00 194 ILE A N 1
ATOM 1558 C CA . ILE A 1 194 ? 8.588 -7.096 -7.896 1.00 86.00 194 ILE A CA 1
ATOM 1559 C C . ILE A 1 194 ? 10.010 -6.610 -8.188 1.00 86.00 194 ILE A C 1
ATOM 1561 O O . ILE A 1 194 ? 10.555 -6.918 -9.249 1.00 86.00 194 ILE A O 1
ATOM 1565 N N . PHE A 1 195 ? 10.635 -5.894 -7.250 1.00 84.62 195 PHE A N 1
ATOM 1566 C CA . PHE A 1 195 ? 12.013 -5.429 -7.397 1.00 84.62 195 PHE A CA 1
ATOM 1567 C C . PHE A 1 195 ? 12.995 -6.598 -7.517 1.00 84.62 195 PHE A C 1
ATOM 1569 O O . PHE A 1 195 ? 13.813 -6.612 -8.434 1.00 84.62 195 PHE A O 1
ATOM 1576 N N . GLY A 1 196 ? 12.877 -7.602 -6.644 1.00 84.50 196 GLY A N 1
ATOM 1577 C CA . GLY A 1 196 ? 13.708 -8.803 -6.674 1.00 84.50 196 GLY A CA 1
ATOM 1578 C C . GLY A 1 196 ? 13.583 -9.549 -7.999 1.00 84.50 196 GLY A C 1
ATOM 1579 O O . GLY A 1 196 ? 14.589 -9.779 -8.661 1.00 84.50 196 GLY A O 1
ATOM 1580 N N . ILE A 1 197 ? 12.352 -9.831 -8.439 1.00 86.44 197 ILE A N 1
ATOM 1581 C CA . ILE A 1 197 ? 12.080 -10.508 -9.716 1.00 86.44 197 ILE A CA 1
ATOM 1582 C C . ILE A 1 197 ? 12.651 -9.706 -10.891 1.00 86.44 197 ILE A C 1
ATOM 1584 O O . ILE A 1 197 ? 13.347 -10.260 -11.741 1.00 86.44 197 ILE A O 1
ATOM 1588 N N . THR A 1 198 ? 12.402 -8.395 -10.929 1.00 83.19 198 THR A N 1
ATOM 1589 C CA . THR A 1 198 ? 12.905 -7.518 -11.996 1.00 83.19 198 THR A CA 1
ATOM 1590 C C . THR A 1 198 ? 14.433 -7.516 -12.032 1.00 83.19 198 THR A C 1
ATOM 1592 O O . THR A 1 198 ? 15.019 -7.624 -13.107 1.00 83.19 198 THR A O 1
ATOM 1595 N N . MET A 1 199 ? 15.086 -7.435 -10.870 1.00 83.62 199 MET A N 1
ATOM 1596 C CA . MET A 1 199 ? 16.543 -7.465 -10.765 1.00 83.62 199 MET A CA 1
ATOM 1597 C C . MET A 1 199 ? 17.113 -8.816 -11.210 1.00 83.62 199 MET A C 1
ATOM 1599 O O . MET A 1 199 ? 18.092 -8.851 -11.952 1.00 83.62 199 MET A O 1
ATOM 1603 N N . THR A 1 200 ? 16.486 -9.930 -10.826 1.00 88.69 200 THR A N 1
ATOM 1604 C CA . THR A 1 200 ? 16.887 -11.268 -11.277 1.00 88.69 200 THR A CA 1
ATOM 1605 C C . THR A 1 200 ? 16.797 -11.390 -12.796 1.00 88.69 200 THR A C 1
ATOM 1607 O O . THR A 1 200 ? 17.776 -11.784 -13.427 1.00 88.69 200 THR A O 1
ATOM 1610 N N . TYR A 1 201 ? 15.676 -10.990 -13.406 1.00 83.94 201 TYR A N 1
ATOM 1611 C CA . TYR A 1 201 ? 15.545 -10.997 -14.868 1.00 83.94 201 TYR A CA 1
ATOM 1612 C C . TYR A 1 201 ? 16.560 -10.076 -15.546 1.00 83.94 201 TYR A C 1
ATOM 1614 O O . TYR A 1 201 ? 17.110 -10.433 -16.587 1.00 83.94 201 TYR A O 1
ATOM 1622 N N . PHE A 1 202 ? 16.847 -8.918 -14.952 1.00 80.06 202 PHE A N 1
ATOM 1623 C CA . PHE A 1 202 ? 17.862 -8.002 -15.459 1.00 80.06 202 PHE A CA 1
ATOM 1624 C C . PHE A 1 202 ? 19.257 -8.643 -15.474 1.00 80.06 202 PHE A C 1
ATOM 1626 O O . PHE A 1 202 ? 19.924 -8.625 -16.507 1.00 80.06 202 PHE A O 1
ATOM 1633 N N . ILE A 1 203 ? 19.674 -9.265 -14.367 1.00 83.12 203 ILE A N 1
ATOM 1634 C CA . ILE A 1 203 ? 20.957 -9.977 -14.270 1.00 83.12 203 ILE A CA 1
ATOM 1635 C C . ILE A 1 203 ? 21.037 -11.081 -15.328 1.00 83.12 203 ILE A C 1
ATOM 1637 O O . ILE A 1 203 ? 22.029 -11.166 -16.051 1.00 83.12 203 ILE A O 1
ATOM 1641 N N . VAL A 1 204 ? 19.981 -11.886 -15.459 1.00 87.50 204 VAL A N 1
ATOM 1642 C CA . VAL A 1 204 ? 19.909 -12.977 -16.440 1.00 87.50 204 VAL A CA 1
ATOM 1643 C C . VAL A 1 204 ? 20.057 -12.443 -17.869 1.00 87.50 204 VAL A C 1
ATOM 1645 O O . VAL A 1 204 ? 20.853 -12.972 -18.641 1.00 87.50 204 VAL A O 1
ATOM 1648 N N . LEU A 1 205 ? 19.364 -11.358 -18.226 1.00 80.12 205 LEU A N 1
ATOM 1649 C CA . LEU A 1 205 ? 19.475 -10.746 -19.556 1.00 80.12 205 LEU A CA 1
ATOM 1650 C C . LEU A 1 205 ? 20.886 -10.226 -19.856 1.00 80.12 205 LEU A C 1
ATOM 1652 O O . LEU A 1 205 ? 21.369 -10.382 -20.980 1.00 80.12 205 LEU A O 1
ATOM 1656 N N . VAL A 1 206 ? 21.550 -9.620 -18.869 1.00 78.50 206 VAL A N 1
ATOM 1657 C CA . VAL A 1 206 ? 22.942 -9.170 -19.009 1.00 78.50 206 VAL A CA 1
ATOM 1658 C C . VAL A 1 206 ? 23.865 -10.369 -19.226 1.00 78.50 206 VAL A C 1
ATOM 1660 O O . VAL A 1 206 ? 24.649 -10.361 -20.171 1.00 78.50 206 VAL A O 1
ATOM 1663 N N . GLN A 1 207 ? 23.726 -11.426 -18.422 1.00 82.50 207 GLN A N 1
ATOM 1664 C CA . GLN A 1 207 ? 24.526 -12.647 -18.552 1.00 82.50 207 GLN A CA 1
ATOM 1665 C C . GLN A 1 207 ? 24.359 -13.308 -19.926 1.00 82.50 207 GLN A C 1
ATOM 1667 O O . GLN A 1 207 ? 25.357 -13.629 -20.571 1.00 82.50 207 GLN A O 1
ATOM 1672 N N . PHE A 1 208 ? 23.121 -13.455 -20.412 1.00 83.00 208 PHE A N 1
ATOM 1673 C CA . PHE A 1 208 ? 22.855 -14.017 -21.739 1.00 83.00 208 PHE A CA 1
ATOM 1674 C C . PHE A 1 208 ? 23.478 -13.182 -22.860 1.00 83.00 208 PHE A C 1
ATOM 1676 O O . PHE A 1 208 ? 24.024 -13.750 -23.806 1.00 83.00 208 PHE A O 1
ATOM 1683 N N . LYS A 1 209 ? 23.446 -11.845 -22.765 1.00 75.50 209 LYS A N 1
ATOM 1684 C CA . LYS A 1 209 ? 24.127 -10.987 -23.743 1.00 75.50 209 LYS A CA 1
ATOM 1685 C C . LYS A 1 209 ? 25.642 -11.185 -23.727 1.00 75.50 209 LYS A C 1
ATOM 1687 O O . LYS A 1 209 ? 26.225 -11.304 -24.801 1.00 75.50 209 LYS A O 1
ATOM 1692 N N . THR A 1 210 ? 26.262 -11.252 -22.549 1.00 73.25 210 THR A N 1
ATOM 1693 C CA . THR A 1 210 ? 27.714 -11.449 -22.425 1.00 73.25 210 THR A CA 1
ATOM 1694 C C . THR A 1 210 ? 28.146 -12.813 -22.972 1.00 73.25 210 THR A C 1
ATOM 1696 O O . THR A 1 210 ? 29.097 -12.887 -23.745 1.00 73.25 210 THR A O 1
ATOM 1699 N N . ALA A 1 211 ? 27.409 -13.883 -22.660 1.00 73.75 211 ALA A N 1
ATOM 1700 C CA . ALA A 1 211 ? 27.688 -15.230 -23.172 1.00 73.75 211 ALA A CA 1
ATOM 1701 C C . ALA A 1 211 ? 27.469 -15.354 -24.696 1.00 73.75 211 ALA A C 1
ATOM 1703 O O . ALA A 1 211 ? 28.233 -16.006 -25.410 1.00 73.75 211 ALA A O 1
ATOM 1704 N N . ALA A 1 212 ? 26.447 -14.686 -25.238 1.00 69.12 212 ALA A N 1
ATOM 1705 C CA . ALA A 1 212 ? 26.218 -14.654 -26.682 1.00 69.12 212 ALA A CA 1
ATOM 1706 C C . ALA A 1 212 ? 27.310 -13.875 -27.443 1.00 69.12 212 ALA A C 1
ATOM 1708 O O . ALA A 1 212 ? 27.519 -14.118 -28.631 1.00 69.12 212 ALA A O 1
ATOM 1709 N N . GLN A 1 213 ? 27.995 -12.937 -26.783 1.00 59.81 213 GLN A N 1
ATOM 1710 C CA . GLN A 1 213 ? 29.125 -12.208 -27.361 1.00 59.81 213 GLN A CA 1
ATOM 1711 C C . GLN A 1 213 ? 30.420 -13.023 -27.327 1.00 59.81 213 GLN A C 1
ATOM 1713 O O . GLN A 1 213 ? 31.121 -13.036 -28.333 1.00 59.81 213 GLN A O 1
ATOM 1718 N N . SER A 1 214 ? 30.712 -13.755 -26.243 1.00 60.94 214 SER A N 1
ATOM 1719 C CA . SER A 1 214 ? 31.922 -14.592 -26.172 1.00 60.94 214 SER A CA 1
ATOM 1720 C C . SER A 1 214 ? 31.960 -15.655 -27.274 1.00 60.94 214 SER A C 1
ATOM 1722 O O . SER A 1 214 ? 33.004 -15.863 -27.878 1.00 60.94 214 SER A O 1
ATOM 1724 N N . THR A 1 215 ? 30.806 -16.226 -27.629 1.00 58.44 215 THR A N 1
ATOM 1725 C CA . THR A 1 215 ? 30.687 -17.265 -28.673 1.00 58.44 215 THR A CA 1
ATOM 1726 C C . THR A 1 215 ? 30.871 -16.736 -30.110 1.00 58.44 215 THR A C 1
ATOM 1728 O O . THR A 1 215 ? 30.995 -17.521 -31.037 1.00 58.44 215 THR A O 1
ATOM 1731 N N . LYS A 1 216 ? 30.865 -15.413 -30.337 1.00 52.81 216 LYS A N 1
ATOM 1732 C CA . LYS A 1 216 ? 31.091 -14.808 -31.670 1.00 52.81 216 LYS A CA 1
ATOM 1733 C C . LYS A 1 216 ? 32.550 -14.411 -31.926 1.00 52.81 216 LYS A C 1
ATOM 1735 O O . LYS A 1 216 ? 32.832 -13.829 -32.971 1.00 52.81 216 LYS A O 1
ATOM 1740 N N . THR A 1 217 ? 33.434 -14.649 -30.959 1.00 48.38 217 THR A N 1
ATOM 1741 C CA . THR A 1 217 ? 34.847 -14.229 -31.005 1.00 48.38 217 THR A CA 1
ATOM 1742 C C . THR A 1 217 ? 35.818 -15.410 -31.130 1.00 48.38 217 THR A C 1
ATOM 1744 O O . THR A 1 217 ? 37.025 -15.183 -31.150 1.00 48.38 217 THR A O 1
ATOM 1747 N N . GLU A 1 218 ? 35.294 -16.634 -31.230 1.00 42.12 218 GLU A N 1
ATOM 1748 C CA . GLU A 1 218 ? 35.993 -17.845 -31.694 1.00 42.12 218 GLU A CA 1
ATOM 1749 C C . GLU A 1 218 ? 35.589 -18.145 -33.142 1.00 42.12 218 GLU A C 1
ATOM 1751 O O . GLU A 1 218 ? 36.469 -18.592 -33.910 1.00 42.12 218 GLU A O 1
#

pLDDT: mean 79.75, std 10.87, range [35.0, 91.06]

Sequence (218 aa):
MACTLSANNLISLFLLIMEFSYKEITRQLKDLSNVSLTRTVLISTNHVHRIRLIHWEITSIIKHISSCFAFDMLIESVTSTVRVIYFMFLILRFLTEAFYSPSKSSTFSIFQSIVFLISVVGKFVYLCYRCNRVVQEEENSLICINSLLLKARSHKDTQAVSVLSDFLEQAKVRQISFTACGLFTLNLRLVCTIFGITMTYFIVLVQFKTAAQSTKTE

Foldseek 3Di:
DVVLVVLLVVLLVVLVVLLVLLVVLLVVLVVLVVVVVPDPDPSPLVVLVVSLVSLVVSLVVLVVVLVVCLQVLVVLVVVLLVLLLVLLVQLVVLVVCCVVPVPPRPPVSNVVSVVVNCVSLVSLLSSQASQASSLVSLVSSLVSLVSVLVSCVVSVSPSSNVSSVVSSVVSVVSRDFRHNNVPDTRHNVVSVVSVVVSVVVSVVVVVVVVVVVVVVVD